Protein AF-0000000069867290 (afdb_homodimer)

Structure (mmCIF, N/CA/C/O backbone):
data_AF-0000000069867290-model_v1
#
loop_
_entity.id
_entity.type
_entity.pdbx_description
1 polym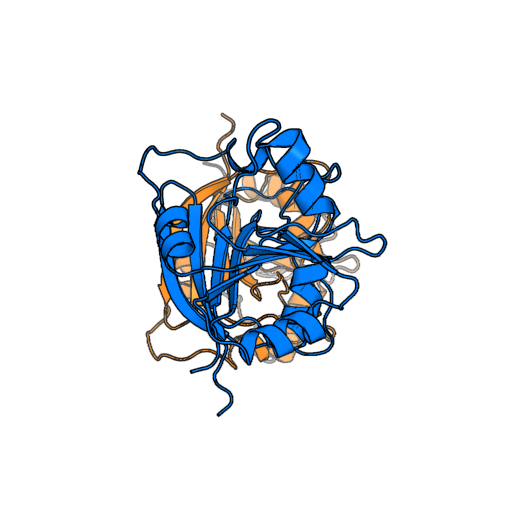er 'Bacterial bifunctional deaminase-reductase C-terminal domain-containing protein'
#
loop_
_atom_site.group_PDB
_atom_site.id
_atom_site.type_symbol
_atom_site.label_atom_id
_atom_site.label_alt_id
_atom_site.label_comp_id
_atom_site.label_asym_id
_atom_site.label_entity_id
_atom_site.label_seq_id
_atom_site.pdbx_PDB_ins_code
_atom_site.Cartn_x
_atom_site.Cartn_y
_atom_site.Cartn_z
_atom_site.occupancy
_atom_site.B_iso_or_equiv
_atom_site.auth_seq_id
_atom_site.auth_comp_id
_atom_site.auth_asym_id
_atom_site.auth_atom_id
_atom_site.pdbx_PDB_model_num
ATOM 1 N N . MET A 1 1 ? 16.984 -27.688 -2.984 1 66.75 1 MET A N 1
ATOM 2 C CA . MET A 1 1 ? 16.547 -26.469 -2.324 1 66.75 1 MET A CA 1
ATOM 3 C C . MET A 1 1 ? 15.047 -26.234 -2.545 1 66.75 1 MET A C 1
ATOM 5 O O . MET A 1 1 ? 14.492 -26.672 -3.555 1 66.75 1 MET A O 1
ATOM 9 N N . ALA A 1 2 ? 14.305 -25.812 -1.519 1 88 2 ALA A N 1
ATOM 10 C CA . ALA A 1 2 ? 12.852 -25.688 -1.624 1 88 2 ALA A CA 1
ATOM 11 C C . ALA A 1 2 ? 12.469 -24.672 -2.701 1 88 2 ALA A C 1
ATOM 13 O O . ALA A 1 2 ? 13.188 -23.703 -2.934 1 88 2 ALA A O 1
ATOM 14 N N . ARG A 1 3 ? 11.508 -24.969 -3.504 1 97.5 3 ARG A N 1
ATOM 15 C CA . ARG A 1 3 ? 11.008 -24.109 -4.578 1 97.5 3 ARG A CA 1
ATOM 16 C C . ARG A 1 3 ? 10.633 -22.734 -4.047 1 97.5 3 ARG A C 1
ATOM 18 O O . ARG A 1 3 ? 10.031 -22.625 -2.977 1 97.5 3 ARG A O 1
ATOM 25 N N . GLU A 1 4 ? 11.062 -21.719 -4.754 1 97.88 4 GLU A N 1
ATOM 26 C CA . GLU A 1 4 ? 10.727 -20.359 -4.379 1 97.88 4 GLU A CA 1
ATOM 27 C C . GLU A 1 4 ? 9.281 -20.016 -4.719 1 97.88 4 GLU A C 1
ATOM 29 O O . GLU A 1 4 ? 8.828 -20.281 -5.836 1 97.88 4 GLU A O 1
ATOM 34 N N . VAL A 1 5 ? 8.57 -19.5 -3.779 1 98.56 5 VAL A N 1
ATOM 35 C CA . VAL A 1 5 ? 7.203 -19.016 -3.988 1 98.56 5 VAL A CA 1
ATOM 36 C C . VAL A 1 5 ? 7.207 -17.516 -4.195 1 98.56 5 VAL A C 1
ATOM 38 O O . VAL A 1 5 ? 7.664 -16.766 -3.328 1 98.56 5 VAL A O 1
ATOM 41 N N . ILE A 1 6 ? 6.684 -17.062 -5.328 1 98.75 6 ILE A N 1
ATOM 42 C CA . ILE A 1 6 ? 6.777 -15.664 -5.734 1 98.75 6 ILE A CA 1
ATOM 43 C C . ILE A 1 6 ? 5.379 -15.07 -5.887 1 98.75 6 ILE A C 1
ATOM 45 O O . ILE A 1 6 ? 4.52 -15.656 -6.551 1 98.75 6 ILE A O 1
ATOM 49 N N . LEU A 1 7 ? 5.109 -14.047 -5.219 1 98.62 7 LEU A N 1
ATOM 50 C CA . LEU A 1 7 ? 3.963 -13.203 -5.523 1 98.62 7 LEU A CA 1
ATOM 51 C C . LEU A 1 7 ? 4.367 -12.031 -6.414 1 98.62 7 LEU A C 1
ATOM 53 O O . LEU A 1 7 ? 5.238 -11.242 -6.051 1 98.62 7 LEU A O 1
ATOM 57 N N . PHE A 1 8 ? 3.891 -11.938 -7.543 1 98.44 8 PHE A N 1
ATOM 58 C CA . PHE A 1 8 ? 4.031 -10.852 -8.508 1 98.44 8 PHE A CA 1
ATOM 59 C C . PHE A 1 8 ? 2.672 -10.242 -8.836 1 98.44 8 PHE A C 1
ATOM 61 O O . PHE A 1 8 ? 1.846 -10.867 -9.492 1 98.44 8 PHE A O 1
ATOM 68 N N . ILE A 1 9 ? 2.414 -9.039 -8.359 1 97.62 9 ILE A N 1
ATOM 69 C CA . ILE A 1 9 ? 1.053 -8.523 -8.43 1 97.62 9 ILE A CA 1
ATOM 70 C C . ILE A 1 9 ? 1.079 -6.996 -8.43 1 97.62 9 ILE A C 1
ATOM 72 O O . ILE A 1 9 ? 1.986 -6.383 -7.863 1 97.62 9 ILE A O 1
ATOM 76 N N . ALA A 1 10 ? 0.152 -6.391 -9.094 1 97.38 10 ALA A N 1
ATOM 77 C CA . ALA A 1 10 ? -0.036 -4.941 -9.125 1 97.38 10 ALA A CA 1
ATOM 78 C C . ALA A 1 10 ? -1.219 -4.523 -8.25 1 97.38 10 ALA A C 1
ATOM 80 O O . ALA A 1 10 ? -2.246 -5.203 -8.219 1 97.38 10 ALA A O 1
ATOM 81 N N . ALA A 1 11 ? -1.058 -3.439 -7.562 1 97.62 11 ALA A N 1
ATOM 82 C CA . ALA A 1 11 ? -2.125 -2.893 -6.727 1 97.62 11 ALA A CA 1
ATOM 83 C C . ALA A 1 11 ? -2.129 -1.368 -6.77 1 97.62 11 ALA A C 1
ATOM 85 O O . ALA A 1 11 ? -1.116 -0.747 -7.102 1 97.62 11 ALA A O 1
ATOM 86 N N . SER A 1 12 ? -3.309 -0.792 -6.527 1 98.25 12 SER A N 1
ATOM 87 C CA . SER A 1 12 ? -3.393 0.645 -6.289 1 98.25 12 SER A CA 1
ATOM 88 C C . SER A 1 12 ? -2.65 1.036 -5.012 1 98.25 12 SER A C 1
ATOM 90 O O . SER A 1 12 ? -2.271 0.172 -4.219 1 98.25 12 SER A O 1
ATOM 92 N N . ILE A 1 13 ? -2.402 2.297 -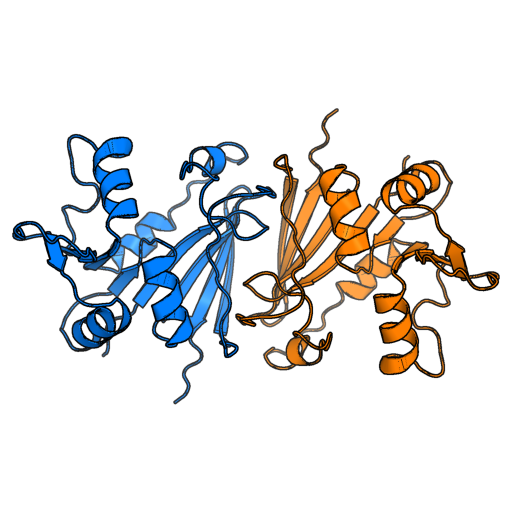4.836 1 98.31 13 ILE A N 1
ATOM 93 C CA . ILE A 1 13 ? -1.693 2.797 -3.662 1 98.31 13 ILE A CA 1
ATOM 94 C C . ILE A 1 13 ? -2.4 2.332 -2.393 1 98.31 13 ILE A C 1
ATOM 96 O O . ILE A 1 13 ? -1.75 1.966 -1.41 1 98.31 13 ILE A O 1
ATOM 100 N N . ASP A 1 14 ? -3.729 2.312 -2.465 1 97.75 14 ASP A N 1
ATOM 101 C CA . ASP A 1 14 ? -4.523 1.954 -1.296 1 97.75 14 ASP A CA 1
ATOM 102 C C . ASP A 1 14 ? -4.801 0.453 -1.261 1 97.75 14 ASP A C 1
ATOM 104 O O . ASP A 1 14 ? -5.652 -0.009 -0.499 1 97.75 14 ASP A O 1
ATOM 108 N N . GLY A 1 15 ? -4.188 -0.416 -2.066 1 97.06 15 GLY A N 1
ATOM 109 C CA . GLY A 1 15 ? -4.035 -1.841 -1.817 1 97.06 15 GLY A CA 1
ATOM 110 C C . GLY A 1 15 ? -5.07 -2.684 -2.543 1 97.06 15 GLY A C 1
ATOM 111 O O . GLY A 1 15 ? -5.309 -3.834 -2.172 1 97.06 15 GLY A O 1
ATOM 112 N N . PHE A 1 16 ? -5.699 -2.113 -3.561 1 97.44 16 PHE A N 1
ATOM 113 C CA . PHE A 1 16 ? -6.672 -2.889 -4.32 1 97.44 16 PHE A CA 1
ATOM 114 C C . PHE A 1 16 ? -6.039 -3.455 -5.59 1 97.44 16 PHE A C 1
ATOM 116 O O . PHE A 1 16 ? -5.234 -2.785 -6.238 1 97.44 16 PHE A O 1
ATOM 123 N N . ILE A 1 17 ? -6.473 -4.672 -5.992 1 96.56 17 ILE A N 1
ATOM 124 C CA . ILE A 1 17 ? -5.883 -5.328 -7.152 1 96.56 17 ILE A CA 1
ATOM 125 C C . ILE A 1 17 ? -6.898 -5.379 -8.289 1 96.56 17 ILE A C 1
ATOM 127 O O . ILE A 1 17 ? -6.551 -5.695 -9.43 1 96.56 17 ILE A O 1
ATOM 131 N N . ALA A 1 18 ? -8.141 -5.09 -8 1 95.44 18 ALA A N 1
ATOM 132 C CA . ALA A 1 18 ? -9.227 -5.012 -8.977 1 95.44 18 ALA A CA 1
ATOM 133 C C . ALA A 1 18 ? -10.336 -4.09 -8.484 1 95.44 18 ALA A C 1
ATOM 135 O O . ALA A 1 18 ? -10.43 -3.805 -7.285 1 95.44 18 ALA A O 1
ATOM 136 N N . ASP A 1 19 ? -11.133 -3.578 -9.422 1 95.38 19 ASP A N 1
ATOM 137 C CA . ASP A 1 19 ? -12.297 -2.805 -9.008 1 95.38 19 ASP A CA 1
ATOM 138 C C . ASP A 1 19 ? -13.375 -3.715 -8.43 1 95.38 19 ASP A C 1
ATOM 140 O O . ASP A 1 19 ? -13.18 -4.926 -8.305 1 95.38 19 ASP A O 1
ATOM 144 N N . LYS A 1 20 ? -14.445 -3.188 -7.996 1 94.19 20 LYS A N 1
ATOM 145 C CA . LYS A 1 20 ? -15.5 -3.916 -7.309 1 94.19 20 LYS A CA 1
ATOM 146 C C . LYS A 1 20 ? -16.062 -5.035 -8.18 1 94.19 20 LYS A C 1
ATOM 148 O O . LYS A 1 20 ? -16.5 -6.07 -7.676 1 94.19 20 LYS A O 1
ATOM 153 N N . ALA A 1 21 ? -16 -4.852 -9.477 1 91.94 21 ALA A N 1
ATOM 154 C CA . ALA A 1 21 ? -16.547 -5.824 -10.422 1 91.94 21 ALA A CA 1
ATOM 155 C C . ALA A 1 21 ? -15.477 -6.84 -10.828 1 91.94 21 ALA A C 1
ATOM 157 O O . ALA A 1 21 ? -15.734 -7.715 -11.664 1 91.94 21 ALA A O 1
ATOM 158 N N . GLY A 1 22 ? -14.305 -6.645 -10.289 1 91.44 22 GLY A N 1
ATOM 159 C CA . GLY A 1 22 ? -13.227 -7.574 -10.609 1 91.44 22 GLY A CA 1
ATOM 160 C C . GLY A 1 22 ? -12.422 -7.156 -11.82 1 91.44 22 GLY A C 1
ATOM 161 O O . GLY A 1 22 ? -11.531 -7.887 -12.258 1 91.44 22 GLY A O 1
ATOM 162 N N . GLY A 1 23 ? -12.711 -5.98 -12.328 1 91.44 23 GLY A N 1
ATOM 163 C CA . GLY A 1 23 ? -12.008 -5.492 -13.508 1 91.44 23 GLY A CA 1
ATOM 164 C C . GLY A 1 23 ? -10.648 -4.902 -13.188 1 91.44 23 GLY A C 1
ATOM 165 O O . GLY A 1 23 ? -10.453 -4.324 -12.117 1 91.44 23 GLY A O 1
ATOM 166 N N . VAL A 1 24 ? -9.664 -5.016 -14.188 1 92.25 24 VAL A N 1
ATOM 167 C CA . VAL A 1 24 ? -8.289 -4.574 -13.961 1 92.25 24 VAL A CA 1
ATOM 168 C C . VAL A 1 24 ? -7.879 -3.578 -15.039 1 92.25 24 VAL A C 1
ATOM 170 O O . VAL A 1 24 ? -6.695 -3.281 -15.195 1 92.25 24 VAL A O 1
ATOM 173 N N . ALA A 1 25 ? -8.805 -3.049 -15.789 1 91.38 25 ALA A N 1
ATOM 174 C CA . ALA A 1 25 ? -8.5 -2.127 -16.875 1 91.38 25 ALA A CA 1
ATOM 175 C C . ALA A 1 25 ? -7.785 -0.883 -16.359 1 91.38 25 ALA A C 1
ATOM 177 O O . ALA A 1 25 ? -6.926 -0.323 -17.047 1 91.38 25 ALA A O 1
ATOM 178 N N . TRP A 1 26 ? -8.094 -0.508 -15.164 1 92.88 26 TRP A N 1
ATOM 179 C CA . TRP A 1 26 ? -7.551 0.693 -14.531 1 92.88 26 TRP A CA 1
ATOM 180 C C . TRP A 1 26 ? -6.043 0.58 -14.352 1 92.88 26 TRP A C 1
ATOM 182 O O . TRP A 1 26 ? -5.352 1.59 -14.188 1 92.88 26 TRP A O 1
ATOM 192 N N . LEU A 1 27 ? -5.5 -0.63 -14.391 1 92.12 27 LEU A N 1
ATOM 193 C CA . LEU A 1 27 ? -4.078 -0.871 -14.18 1 92.12 27 LEU A CA 1
ATOM 194 C C . LEU A 1 27 ? -3.244 -0.202 -15.273 1 92.12 27 LEU A C 1
ATOM 196 O O . LEU A 1 27 ? -2.064 0.092 -15.062 1 92.12 27 LEU A O 1
ATOM 200 N N . GLU A 1 28 ? -3.828 0.114 -16.375 1 90.81 28 GLU A N 1
ATOM 201 C CA . GLU A 1 28 ? -3.072 0.641 -17.5 1 90.81 28 GLU A CA 1
ATOM 202 C C . GLU A 1 28 ? -3.459 2.088 -17.797 1 90.81 28 GLU A C 1
ATOM 204 O O . GLU A 1 28 ? -2.818 2.75 -18.609 1 90.81 28 GLU A O 1
ATOM 209 N N . GLU A 1 29 ? -4.43 2.584 -17.203 1 89.81 29 GLU A N 1
ATOM 210 C CA . GLU A 1 29 ? -5.047 3.852 -17.594 1 89.81 29 GLU A CA 1
ATOM 211 C C . GLU A 1 29 ? -4.227 5.035 -17.094 1 89.81 29 GLU A C 1
ATOM 213 O O . GLU A 1 29 ? -4.215 6.098 -17.719 1 89.81 29 GLU A O 1
ATOM 218 N N . ASN A 1 30 ? -3.59 4.98 -16.062 1 91.19 30 ASN A N 1
ATOM 219 C CA . ASN A 1 30 ? -2.949 6.137 -15.453 1 91.19 30 ASN A CA 1
ATOM 220 C C . ASN A 1 30 ? -1.431 5.988 -15.422 1 91.19 30 ASN A C 1
ATOM 222 O O . ASN A 1 30 ? -0.787 6.336 -14.43 1 91.19 30 ASN A O 1
ATOM 226 N N . ILE A 1 31 ? -0.893 5.492 -16.438 1 92.44 31 ILE A N 1
ATOM 227 C CA . ILE A 1 31 ? 0.551 5.289 -16.5 1 92.44 31 ILE A CA 1
ATOM 228 C C . ILE A 1 31 ? 1.151 6.148 -17.609 1 92.44 31 ILE A C 1
ATOM 230 O O . ILE A 1 31 ? 0.752 6.039 -18.766 1 92.44 31 ILE A O 1
ATOM 234 N N . ARG A 1 32 ? 2.029 6.984 -17.234 1 93.5 32 ARG A N 1
ATOM 235 C CA . ARG A 1 32 ? 2.781 7.777 -18.203 1 93.5 32 ARG A CA 1
ATOM 236 C C . ARG A 1 32 ? 4.188 7.219 -18.391 1 93.5 32 ARG A C 1
ATOM 238 O O . ARG A 1 32 ? 4.824 6.789 -17.438 1 93.5 32 ARG A O 1
ATOM 245 N N . GLY A 1 33 ? 4.629 7.27 -19.547 1 92.81 33 GLY A N 1
ATOM 246 C CA . GLY A 1 33 ? 5.941 6.746 -19.891 1 92.81 33 GLY A CA 1
ATOM 247 C C . GLY A 1 33 ? 5.891 5.629 -20.922 1 92.81 33 GLY A C 1
ATOM 248 O O . GLY A 1 33 ? 4.836 5.043 -21.156 1 92.81 33 GLY A O 1
ATOM 249 N N . ASP A 1 34 ? 7.086 5.379 -21.5 1 92.12 34 ASP A N 1
ATOM 250 C CA . ASP A 1 34 ? 7.137 4.395 -22.578 1 92.12 34 ASP A CA 1
ATOM 251 C C . ASP A 1 34 ? 8.297 3.42 -22.375 1 92.12 34 ASP A C 1
ATOM 253 O O . ASP A 1 34 ? 8.664 2.691 -23.297 1 92.12 34 ASP A O 1
ATOM 257 N N . GLU A 1 35 ? 8.812 3.441 -21.203 1 95.06 35 GLU A N 1
ATOM 258 C CA . GLU A 1 35 ? 9.891 2.494 -20.922 1 95.06 35 GLU A CA 1
ATOM 259 C C . GLU A 1 35 ? 9.391 1.055 -21 1 95.06 35 GLU A C 1
ATOM 261 O O . GLU A 1 35 ? 8.281 0.75 -20.547 1 95.06 35 GLU A O 1
ATOM 266 N N . GLU A 1 36 ? 10.258 0.283 -21.578 1 95.06 36 GLU A N 1
ATOM 267 C CA . GLU A 1 36 ? 9.93 -1.14 -21.578 1 95.06 36 GLU A CA 1
ATOM 268 C C . GLU A 1 36 ? 9.992 -1.73 -20.172 1 95.06 36 GLU A C 1
ATOM 270 O O . GLU A 1 36 ? 10.953 -1.488 -19.438 1 95.06 36 GLU A O 1
ATOM 275 N N . ASP A 1 37 ? 9.039 -2.377 -19.875 1 93.81 37 ASP A N 1
ATOM 276 C CA . ASP A 1 37 ? 8.992 -3.076 -18.594 1 93.81 37 ASP A CA 1
ATOM 277 C C . ASP A 1 37 ? 9.141 -4.586 -18.797 1 93.81 37 ASP A C 1
ATOM 279 O O . ASP A 1 37 ? 8.242 -5.238 -19.328 1 93.81 37 ASP A O 1
ATOM 283 N N . ARG A 1 38 ? 10.258 -5.168 -18.266 1 95.81 38 ARG A N 1
ATOM 284 C CA . ARG A 1 38 ? 10.562 -6.586 -18.453 1 95.81 38 ARG A CA 1
ATOM 285 C C . ARG A 1 38 ? 10.336 -7.363 -17.156 1 95.81 38 ARG A C 1
ATOM 287 O O . ARG A 1 38 ? 10.75 -8.516 -17.031 1 95.81 38 ARG A O 1
ATOM 294 N N . SER A 1 39 ? 9.742 -6.691 -16.188 1 96.06 39 SER A N 1
ATOM 295 C CA . SER A 1 39 ? 9.586 -7.297 -14.859 1 96.06 39 SER A CA 1
ATOM 296 C C . SER A 1 39 ? 8.797 -8.602 -14.945 1 96.06 39 SER A C 1
ATOM 298 O O . SER A 1 39 ? 9.148 -9.586 -14.297 1 96.06 39 SER A O 1
ATOM 300 N N . TYR A 1 40 ? 7.809 -8.602 -15.766 1 96 40 TYR A N 1
ATOM 301 C CA . TYR A 1 40 ? 6.996 -9.805 -15.961 1 96 40 TYR A CA 1
ATOM 302 C C . TYR A 1 40 ? 7.82 -10.93 -16.578 1 96 40 TYR A C 1
ATOM 304 O O . TYR A 1 40 ? 7.836 -12.047 -16.062 1 96 40 TYR A O 1
ATOM 312 N N . ASP A 1 41 ? 8.516 -10.594 -17.609 1 96.69 41 ASP A N 1
ATOM 313 C CA . ASP A 1 41 ? 9.328 -11.586 -18.312 1 96.69 41 ASP A CA 1
ATOM 314 C C . ASP A 1 41 ? 10.406 -12.156 -17.406 1 96.69 41 ASP A C 1
ATOM 316 O O . ASP A 1 41 ? 10.648 -13.367 -17.406 1 96.69 41 ASP A O 1
ATOM 320 N N . GLU A 1 42 ? 11.023 -11.305 -16.672 1 97.31 42 GLU A N 1
ATOM 321 C CA . GLU A 1 42 ? 12.086 -11.719 -15.766 1 97.31 42 GLU A CA 1
ATOM 322 C C . GLU A 1 42 ? 11.562 -12.672 -14.688 1 97.31 42 GLU A C 1
ATOM 324 O O . GLU A 1 42 ? 12.211 -13.672 -14.375 1 97.31 42 GLU A O 1
ATOM 329 N N . MET A 1 43 ? 10.43 -12.352 -14.18 1 97.81 43 MET A N 1
ATOM 330 C CA . MET A 1 43 ? 9.805 -13.227 -13.195 1 97.81 43 MET A CA 1
ATOM 331 C C . MET A 1 43 ? 9.375 -14.547 -13.836 1 97.81 43 MET A C 1
ATOM 333 O O . MET A 1 43 ? 9.648 -15.617 -13.305 1 97.81 43 MET A O 1
ATOM 337 N N . TYR A 1 44 ? 8.766 -14.453 -14.984 1 97.75 44 TYR A N 1
ATOM 338 C CA . TYR A 1 44 ? 8.172 -15.594 -15.672 1 97.75 44 TYR A CA 1
ATOM 339 C C . TYR A 1 44 ? 9.242 -16.609 -16.062 1 97.75 44 TYR A C 1
ATOM 341 O O . TYR A 1 44 ? 8.984 -17.812 -16.047 1 97.75 44 TYR A O 1
ATOM 349 N N . GLU A 1 45 ? 10.445 -16.141 -16.266 1 97.56 45 GLU A N 1
ATOM 350 C CA . GLU A 1 45 ? 11.562 -17.016 -16.641 1 97.56 45 GLU A CA 1
ATOM 351 C C . GLU A 1 45 ? 12.016 -17.859 -15.461 1 97.56 45 GLU A C 1
ATOM 353 O O . GLU A 1 45 ? 12.68 -18.891 -15.648 1 97.56 45 GLU A O 1
ATOM 358 N N . LYS A 1 46 ? 11.57 -17.562 -14.273 1 97.69 46 LYS A N 1
ATOM 359 C CA . LYS A 1 46 ? 12.086 -18.203 -13.07 1 97.69 46 LYS A CA 1
ATOM 360 C C . LYS A 1 46 ? 11.133 -19.281 -12.578 1 97.69 46 LYS A C 1
ATOM 362 O O . LYS A 1 46 ? 11.422 -19.984 -11.602 1 97.69 46 LYS A O 1
ATOM 367 N N . ILE A 1 47 ? 10.078 -19.453 -13.273 1 98.25 47 ILE A N 1
ATOM 368 C CA . ILE A 1 47 ? 9.062 -20.328 -12.711 1 98.25 47 ILE A CA 1
ATOM 369 C C . ILE A 1 47 ? 8.734 -21.438 -13.719 1 98.25 47 ILE A C 1
ATOM 371 O O . ILE A 1 47 ? 9.016 -21.312 -14.906 1 98.25 47 ILE A O 1
ATOM 375 N N . ASP A 1 48 ? 8.188 -22.516 -13.227 1 98.38 48 ASP A N 1
ATOM 376 C CA . ASP A 1 48 ? 7.609 -23.562 -14.078 1 98.38 48 ASP A CA 1
ATOM 377 C C . ASP A 1 48 ? 6.199 -23.922 -13.617 1 98.38 48 ASP A C 1
ATOM 379 O O . ASP A 1 48 ? 5.559 -24.797 -14.203 1 98.38 48 ASP A O 1
ATOM 383 N N . THR A 1 49 ? 5.703 -23.219 -12.562 1 98.5 49 THR A N 1
ATOM 384 C CA . THR A 1 49 ? 4.418 -23.516 -11.938 1 98.5 49 THR A CA 1
ATOM 385 C C . THR A 1 49 ? 3.654 -22.234 -11.641 1 98.5 49 THR A C 1
ATOM 387 O O . THR A 1 49 ? 4.238 -21.266 -11.164 1 98.5 49 THR A O 1
ATOM 390 N N . VAL A 1 50 ? 2.355 -22.25 -11.93 1 98.25 50 VAL A N 1
ATOM 391 C CA . VAL A 1 50 ? 1.466 -21.125 -11.617 1 98.25 50 VAL A CA 1
ATOM 392 C C . VAL A 1 50 ? 0.315 -21.625 -10.742 1 98.25 50 VAL A C 1
ATOM 394 O O . VAL A 1 50 ? -0.226 -22.703 -10.969 1 98.25 50 VAL A O 1
ATOM 397 N N . VAL A 1 51 ? -0.02 -20.859 -9.711 1 98.5 51 VAL A N 1
ATOM 398 C CA . VAL A 1 51 ? -1.117 -21.219 -8.812 1 98.5 51 VAL A CA 1
ATOM 399 C C . VAL A 1 51 ? -2.137 -20.078 -8.773 1 98.5 51 VAL A C 1
ATOM 401 O O . VAL A 1 51 ? -1.771 -18.906 -8.586 1 98.5 51 VAL A O 1
ATOM 404 N N . MET A 1 52 ? -3.393 -20.422 -8.977 1 97.56 52 MET A N 1
ATOM 405 C CA . MET A 1 52 ? -4.449 -19.406 -8.93 1 97.56 52 MET A CA 1
ATOM 406 C C . MET A 1 52 ? -5.762 -20.016 -8.445 1 97.56 52 MET A C 1
ATOM 408 O O . MET A 1 52 ? -5.887 -21.234 -8.352 1 97.56 52 MET A O 1
ATOM 412 N N . GLY A 1 53 ? -6.641 -19.156 -8.047 1 96.62 53 GLY A N 1
ATOM 413 C CA . GLY A 1 53 ? -7.992 -19.594 -7.734 1 96.62 53 GLY A CA 1
ATOM 414 C C . GLY A 1 53 ? -8.891 -19.656 -8.953 1 96.62 53 GLY A C 1
ATOM 415 O O . GLY A 1 53 ? -8.547 -19.141 -10.016 1 96.62 53 GLY A O 1
ATOM 416 N N . ARG A 1 54 ? -10.086 -20.094 -8.805 1 94.81 54 ARG A N 1
ATOM 417 C CA . ARG A 1 54 ? -11.047 -20.312 -9.883 1 94.81 54 ARG A CA 1
ATOM 418 C C . ARG A 1 54 ? -11.469 -19 -10.516 1 94.81 54 ARG A C 1
ATOM 420 O O . ARG A 1 54 ? -11.531 -18.875 -11.742 1 94.81 54 ARG A O 1
ATOM 427 N N . THR A 1 55 ? -11.742 -18.031 -9.672 1 92.69 55 THR A N 1
ATOM 428 C CA . THR A 1 55 ? -12.18 -16.734 -10.188 1 92.69 55 THR A CA 1
ATOM 429 C C . THR A 1 55 ? -11.125 -16.125 -11.102 1 92.69 55 THR A C 1
ATOM 431 O O . THR A 1 55 ? -11.438 -15.648 -12.188 1 92.69 55 THR A O 1
ATOM 434 N N . THR A 1 56 ? -9.883 -16.141 -10.664 1 92.44 56 THR A N 1
ATOM 435 C CA . THR A 1 56 ? -8.773 -15.633 -11.461 1 92.44 56 THR A CA 1
ATOM 436 C C . THR A 1 56 ? -8.617 -16.453 -12.742 1 92.44 56 THR A C 1
ATOM 438 O O . THR A 1 56 ? -8.43 -15.891 -13.828 1 92.44 56 THR A O 1
ATOM 441 N N . TYR A 1 57 ? -8.742 -17.734 -12.648 1 93.31 57 TYR A N 1
ATOM 442 C CA . TYR A 1 57 ? -8.641 -18.609 -13.805 1 93.31 57 TYR A CA 1
ATOM 443 C C . TYR A 1 57 ? -9.688 -18.25 -14.852 1 93.31 57 TYR A C 1
ATOM 445 O O . TYR A 1 57 ? -9.375 -18.156 -16.047 1 93.31 57 TYR A O 1
ATOM 453 N N . ASP A 1 58 ? -10.93 -18.094 -14.383 1 91 58 ASP A N 1
ATOM 454 C CA . ASP A 1 58 ? -12.023 -17.75 -15.289 1 91 58 ASP A CA 1
ATOM 455 C C . ASP A 1 58 ? -11.773 -16.406 -15.977 1 91 58 ASP A C 1
ATOM 457 O O . ASP A 1 58 ? -12.031 -16.25 -17.172 1 91 58 ASP A O 1
ATOM 461 N N . GLN A 1 59 ? -11.234 -15.508 -15.258 1 87.69 59 GLN A N 1
ATOM 462 C CA . GLN A 1 59 ? -10.922 -14.203 -15.82 1 87.69 59 GLN A CA 1
ATOM 463 C C . GLN A 1 59 ? -9.82 -14.305 -16.875 1 87.69 59 GLN A C 1
ATOM 465 O O . GLN A 1 59 ? -9.914 -13.688 -17.938 1 87.69 59 GLN A O 1
ATOM 470 N N . VAL A 1 60 ? -8.82 -15.047 -16.578 1 85.81 60 VAL A N 1
ATOM 471 C CA . VAL A 1 60 ? -7.699 -15.234 -17.5 1 85.81 60 VAL A CA 1
ATOM 472 C C . VAL A 1 60 ? -8.188 -15.938 -18.766 1 85.81 60 VAL A C 1
ATOM 474 O O . VAL A 1 60 ? -7.848 -15.523 -19.875 1 85.81 60 VAL A O 1
ATOM 477 N N . THR A 1 61 ? -8.992 -16.938 -18.672 1 86.56 61 THR A N 1
ATOM 478 C CA . THR A 1 61 ? -9.383 -17.781 -19.797 1 86.56 61 THR A CA 1
ATOM 479 C C . THR A 1 61 ? -10.516 -17.125 -20.578 1 86.56 61 THR A C 1
ATOM 481 O O . THR A 1 61 ? -10.641 -17.344 -21.797 1 86.56 61 THR A O 1
ATOM 484 N N . GLN A 1 62 ? -11.297 -16.375 -19.906 1 82.88 62 GLN A N 1
ATOM 485 C CA . GLN A 1 62 ? -12.477 -15.82 -20.578 1 82.88 62 GLN A CA 1
ATOM 486 C C . GLN A 1 62 ? -12.211 -14.414 -21.094 1 82.88 62 GLN A C 1
ATOM 488 O O . GLN A 1 62 ? -12.797 -13.992 -22.094 1 82.88 62 GLN A O 1
ATOM 493 N N . GLU A 1 63 ? -11.406 -13.703 -20.422 1 76 63 GLU A N 1
ATOM 494 C CA . GLU A 1 63 ? -11.242 -12.289 -20.75 1 76 63 GLU A CA 1
ATOM 495 C C . GLU A 1 63 ? -9.914 -12.047 -21.469 1 76 63 GLU A C 1
ATOM 497 O O . GLU A 1 63 ? -9.852 -11.289 -22.438 1 76 63 GLU A O 1
ATOM 502 N N . LEU A 1 64 ? -8.93 -12.594 -20.953 1 67.75 64 LEU A N 1
ATOM 503 C CA . LEU A 1 64 ? -7.602 -12.219 -21.422 1 67.75 64 LEU A CA 1
ATOM 504 C C . LEU A 1 64 ? -7.203 -13.047 -22.641 1 67.75 64 LEU A C 1
ATOM 506 O O . LEU A 1 64 ? -6.562 -12.539 -23.562 1 67.75 64 LEU A O 1
ATOM 510 N N . SER A 1 65 ? -7.473 -14.344 -22.594 1 66.94 65 SER A N 1
ATOM 511 C CA . SER A 1 65 ? -7.062 -15.203 -23.703 1 66.94 65 SER A CA 1
ATOM 512 C C . SER A 1 65 ? -8.125 -16.25 -24.016 1 66.94 65 SER A C 1
ATOM 514 O O . SER A 1 65 ? -7.969 -17.422 -23.672 1 66.94 65 SER A O 1
ATOM 516 N N . PRO A 1 66 ? -9.141 -15.914 -24.672 1 63.56 66 PRO A N 1
ATOM 517 C CA . PRO A 1 66 ? -10.211 -16.875 -24.922 1 63.56 66 PRO A CA 1
ATOM 518 C C . PRO A 1 66 ? -9.75 -18.062 -25.766 1 63.56 66 PRO A C 1
ATOM 520 O O . PRO A 1 66 ? -10.281 -19.172 -25.625 1 63.56 66 PRO A O 1
ATOM 523 N N . ASP A 1 67 ? -8.789 -17.828 -26.5 1 67.62 67 ASP A N 1
ATOM 524 C CA . ASP A 1 67 ? -8.484 -18.906 -27.438 1 67.62 67 ASP A CA 1
ATOM 525 C C . ASP A 1 67 ? -7.227 -19.656 -27.016 1 67.62 67 ASP A C 1
ATOM 527 O O . ASP A 1 67 ? -7.086 -20.844 -27.297 1 67.62 67 ASP A O 1
ATOM 531 N N . VAL A 1 68 ? -6.34 -18.938 -26.297 1 75.94 68 VAL A N 1
ATOM 532 C CA . VAL A 1 68 ? -5.094 -19.578 -25.859 1 75.94 68 VAL A CA 1
ATOM 533 C C . VAL A 1 68 ? -4.832 -19.266 -24.391 1 75.94 68 VAL A C 1
ATOM 535 O O . VAL A 1 68 ? -4.863 -18.094 -23.984 1 75.94 68 VAL A O 1
ATOM 538 N N . TYR A 1 69 ? -4.75 -20.438 -23.719 1 80.56 69 TYR A N 1
ATOM 539 C CA . TYR A 1 69 ? -4.438 -20.266 -22.297 1 80.56 69 TYR A CA 1
ATOM 540 C C . TYR A 1 69 ? -3.094 -19.562 -22.125 1 80.56 69 TYR A C 1
ATOM 542 O O . TYR A 1 69 ? -2.074 -20.016 -22.641 1 80.56 69 TYR A O 1
ATOM 550 N N . PHE A 1 70 ? -2.961 -18.469 -21.391 1 81.56 70 PHE A N 1
ATOM 551 C CA . PHE A 1 70 ? -1.841 -17.531 -21.281 1 81.56 70 PHE A CA 1
ATOM 552 C C . PHE A 1 70 ? -0.619 -18.234 -20.688 1 81.56 70 PHE A C 1
ATOM 554 O O . PHE A 1 70 ? 0.516 -17.922 -21.047 1 81.56 70 PHE A O 1
ATOM 561 N N . TYR A 1 71 ? -0.902 -19.297 -19.859 1 92.06 71 TYR A N 1
ATOM 562 C CA . TYR A 1 71 ? 0.214 -19.922 -19.156 1 92.06 71 TYR A CA 1
ATOM 563 C C . TYR A 1 71 ? 0.404 -21.359 -19.625 1 92.06 71 TYR A C 1
ATOM 565 O O . TYR A 1 71 ? 0.737 -22.234 -18.828 1 92.06 71 TYR A O 1
ATOM 573 N N . GLU A 1 72 ? 0.193 -21.641 -20.844 1 88.44 72 GLU A N 1
ATOM 574 C CA . GLU A 1 72 ? 0.215 -23 -21.406 1 88.44 72 GLU A CA 1
ATOM 575 C C . GLU A 1 72 ? 1.607 -23.609 -21.297 1 88.44 72 GLU A C 1
ATOM 577 O O . GLU A 1 72 ? 1.748 -24.828 -21.25 1 88.44 72 GLU A O 1
ATOM 582 N N . ASP A 1 73 ? 2.652 -22.812 -21.281 1 93.69 73 ASP A N 1
ATOM 583 C CA . ASP A 1 73 ? 4.027 -23.297 -21.234 1 93.69 73 ASP A CA 1
ATOM 584 C C . ASP A 1 73 ? 4.461 -23.594 -19.797 1 93.69 73 ASP A C 1
ATOM 586 O O . ASP A 1 73 ? 5.598 -24.016 -19.562 1 93.69 73 ASP A O 1
ATOM 590 N N . LYS A 1 74 ? 3.572 -23.438 -18.797 1 97.25 74 LYS A N 1
ATOM 591 C CA . LYS A 1 74 ? 3.775 -23.75 -17.391 1 97.25 74 LYS A CA 1
ATOM 592 C C . LYS A 1 74 ? 2.703 -24.719 -16.875 1 97.25 74 LYS A C 1
ATOM 594 O O . LYS A 1 74 ? 1.697 -24.938 -17.547 1 97.25 74 LYS A O 1
ATOM 599 N N . HIS A 1 75 ? 2.967 -25.344 -15.742 1 97.69 75 HIS A N 1
ATOM 600 C CA . HIS A 1 75 ? 1.93 -26.141 -15.102 1 97.69 75 HIS A CA 1
ATOM 601 C C . HIS A 1 75 ? 1.09 -25.281 -14.156 1 97.69 75 HIS A C 1
ATOM 603 O O . HIS A 1 75 ? 1.628 -24.625 -13.258 1 97.69 75 HIS A O 1
ATOM 609 N N . SER A 1 76 ? -0.219 -25.312 -14.383 1 97.69 76 SER A N 1
ATOM 610 C CA . SER A 1 76 ? -1.12 -24.516 -13.57 1 97.69 76 SER A CA 1
ATOM 611 C C . SER A 1 76 ? -1.872 -25.359 -12.555 1 97.69 76 SER A C 1
ATOM 613 O O . SER A 1 76 ? -2.354 -26.453 -12.891 1 97.69 76 SER A O 1
ATOM 615 N N . TYR A 1 77 ? -1.87 -24.891 -11.359 1 98.25 77 TYR A N 1
ATOM 616 C CA . TYR A 1 77 ? -2.787 -25.391 -10.344 1 98.25 77 TYR A CA 1
ATOM 617 C C . TYR A 1 77 ? -3.934 -24.422 -10.109 1 98.25 77 TYR A C 1
ATOM 619 O O . TYR A 1 77 ? -3.709 -23.25 -9.766 1 98.25 77 TYR A O 1
ATOM 627 N N . ILE A 1 78 ? -5.145 -24.891 -10.367 1 97.88 78 ILE A N 1
ATOM 628 C CA . ILE A 1 78 ? -6.352 -24.109 -10.133 1 97.88 78 ILE A CA 1
ATOM 629 C C . ILE A 1 78 ? -7.074 -24.641 -8.891 1 97.88 78 ILE A C 1
ATOM 631 O O . ILE A 1 78 ? -7.586 -25.75 -8.891 1 97.88 78 ILE A O 1
ATOM 635 N N . ILE A 1 79 ? -7.105 -23.859 -7.867 1 98.31 79 ILE A N 1
ATOM 636 C CA . ILE A 1 79 ? -7.789 -24.234 -6.633 1 98.31 79 ILE A CA 1
ATOM 637 C C . ILE A 1 79 ? -9.281 -23.922 -6.75 1 98.31 79 ILE A C 1
ATOM 639 O O . ILE A 1 79 ? -9.656 -22.766 -6.992 1 98.31 79 ILE A O 1
ATOM 643 N N . THR A 1 80 ? -10.07 -24.906 -6.586 1 97.44 80 THR A N 1
ATOM 644 C CA . THR A 1 80 ? -11.508 -24.766 -6.789 1 97.44 80 THR A CA 1
ATOM 645 C C . THR A 1 80 ? -12.273 -25.812 -5.984 1 97.44 80 THR A C 1
ATOM 647 O O . THR A 1 80 ? -11.75 -26.891 -5.711 1 97.44 80 THR A O 1
ATOM 650 N N . SER A 1 81 ? -13.43 -25.422 -5.574 1 96.06 81 SER A N 1
ATOM 651 C CA . SER A 1 81 ? -14.289 -26.359 -4.871 1 96.06 81 SER A CA 1
ATOM 652 C C . SER A 1 81 ? -14.93 -27.359 -5.84 1 96.06 81 SER A C 1
ATOM 654 O O . SER A 1 81 ? -15.492 -28.375 -5.418 1 96.06 81 SER A O 1
ATOM 656 N N . HIS A 1 82 ? -14.922 -27.094 -7.145 1 95.38 82 HIS A N 1
ATOM 657 C CA . HIS A 1 82 ? -15.5 -27.938 -8.172 1 95.38 82 HIS A CA 1
ATOM 658 C C . HIS A 1 82 ? -14.477 -28.281 -9.25 1 95.38 82 HIS A C 1
ATOM 660 O O . HIS A 1 82 ? -14.586 -27.812 -10.391 1 95.38 82 HIS A O 1
ATOM 666 N N . PRO A 1 83 ? -13.672 -29.188 -8.867 1 94.88 83 PRO A N 1
ATOM 667 C CA . PRO A 1 83 ? -12.602 -29.469 -9.82 1 94.88 83 PRO A CA 1
ATOM 668 C C . PRO A 1 83 ? -13.117 -30.141 -11.094 1 94.88 83 PRO A C 1
ATOM 670 O O . PRO A 1 83 ? -13.977 -31.031 -11.023 1 94.88 83 PRO A O 1
ATOM 673 N N . GLU A 1 84 ? -12.703 -29.625 -12.211 1 93.44 84 GLU A N 1
ATOM 674 C CA . GLU A 1 84 ? -12.883 -30.297 -13.492 1 93.44 84 GLU A CA 1
ATOM 675 C C . GLU A 1 84 ? -11.734 -31.266 -13.773 1 93.44 84 GLU A C 1
ATOM 677 O O . GLU A 1 84 ? -10.742 -31.281 -13.039 1 93.44 84 GLU A O 1
ATOM 682 N N . PRO A 1 85 ? -11.93 -32.125 -14.797 1 93.31 85 PRO A N 1
ATOM 683 C CA . PRO A 1 85 ? -10.82 -33 -15.133 1 93.31 85 PRO A CA 1
ATOM 684 C C . PRO A 1 85 ? -9.531 -32.25 -15.469 1 93.31 85 PRO A C 1
ATOM 686 O O . PRO A 1 85 ? -9.57 -31.266 -16.219 1 93.31 85 PRO A O 1
ATOM 689 N N . SER A 1 86 ? -8.5 -32.75 -14.891 1 91.81 86 SER A N 1
ATOM 690 C CA . SER A 1 86 ? -7.199 -32.125 -15.117 1 91.81 86 SER A CA 1
ATOM 691 C C . SER A 1 86 ? -6.648 -32.5 -16.484 1 91.81 86 SER A C 1
ATOM 693 O O . SER A 1 86 ? -7.09 -33.469 -17.109 1 91.81 86 SER A O 1
ATOM 695 N N . THR A 1 87 ? -5.828 -31.609 -16.969 1 91.06 87 THR A N 1
ATOM 696 C CA . THR A 1 87 ? -5.062 -31.875 -18.188 1 91.06 87 THR A CA 1
ATOM 697 C C . THR A 1 87 ? -3.582 -32.031 -17.859 1 91.06 87 THR A C 1
ATOM 699 O O . THR A 1 87 ? -3.193 -32.062 -16.688 1 91.06 87 THR A O 1
ATOM 702 N N . ALA A 1 88 ? -2.77 -32.219 -18.906 1 90.5 88 ALA A N 1
ATOM 703 C CA . ALA A 1 88 ? -1.329 -32.375 -18.734 1 90.5 88 ALA A CA 1
ATOM 704 C C . ALA A 1 88 ? -0.703 -31.109 -18.141 1 90.5 88 ALA A C 1
ATOM 706 O O . ALA A 1 88 ? 0.26 -31.203 -17.359 1 90.5 88 ALA A O 1
ATOM 707 N N . SER A 1 89 ? -1.268 -29.969 -18.391 1 92.88 89 SER A N 1
ATOM 708 C CA . SER A 1 89 ? -0.634 -28.719 -17.984 1 92.88 89 SER A CA 1
ATOM 709 C C . SER A 1 89 ? -1.488 -27.984 -16.953 1 92.88 89 SER A C 1
ATOM 711 O O . SER A 1 89 ? -1.104 -26.906 -16.469 1 92.88 89 SER A O 1
ATOM 713 N N . ARG A 1 90 ? -2.676 -28.594 -16.641 1 95.62 90 ARG A N 1
ATOM 714 C CA . ARG A 1 90 ? -3.57 -27.922 -15.688 1 95.62 90 ARG A CA 1
ATOM 715 C C . ARG A 1 90 ? -4.137 -28.922 -14.688 1 95.62 90 ARG A C 1
ATOM 717 O O . ARG A 1 90 ? -4.734 -29.938 -15.07 1 95.62 90 ARG A O 1
ATOM 724 N N . THR 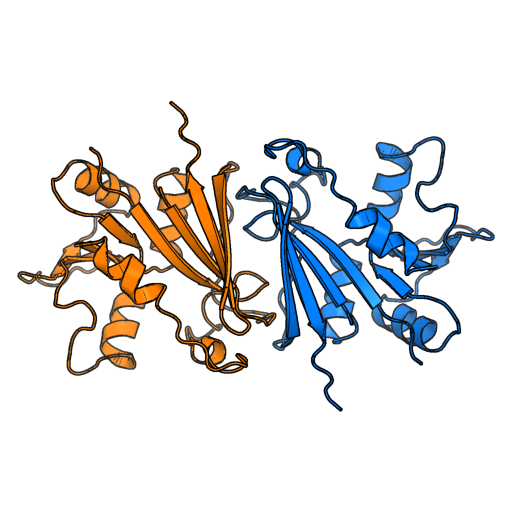A 1 91 ? -3.92 -28.625 -13.445 1 97.62 91 THR A N 1
ATOM 725 C CA . THR A 1 91 ? -4.461 -29.438 -12.367 1 97.62 91 THR A CA 1
ATOM 726 C C . THR A 1 91 ? -5.527 -28.656 -11.586 1 97.62 91 THR A C 1
ATOM 728 O O . THR A 1 91 ? -5.254 -27.578 -11.062 1 97.62 91 THR A O 1
ATOM 731 N N . PHE A 1 92 ? -6.715 -29.172 -11.617 1 97.94 92 PHE A N 1
ATOM 732 C CA . PHE A 1 92 ? -7.785 -28.641 -10.773 1 97.94 92 PHE A CA 1
ATOM 733 C C . PHE A 1 92 ? -7.848 -29.391 -9.453 1 97.94 92 PHE A C 1
ATOM 735 O O . PHE A 1 92 ? -7.879 -30.625 -9.43 1 97.94 92 PHE A O 1
ATOM 742 N N . THR A 1 93 ? -7.805 -28.656 -8.367 1 98.12 93 THR A N 1
ATOM 743 C CA . THR A 1 93 ? -7.656 -29.344 -7.086 1 98.12 93 THR A CA 1
ATOM 744 C C . THR A 1 93 ? -8.508 -28.672 -6.012 1 98.12 93 THR A C 1
ATOM 746 O O . THR A 1 93 ? -8.75 -27.469 -6.07 1 98.12 93 THR A O 1
ATOM 749 N N . LYS A 1 94 ? -8.836 -29.422 -4.961 1 97.69 94 LYS A N 1
ATOM 750 C CA . LYS A 1 94 ? -9.57 -28.938 -3.797 1 97.69 94 LYS A CA 1
ATOM 751 C C . LYS A 1 94 ? -8.625 -28.656 -2.633 1 97.69 94 LYS A C 1
ATOM 753 O O . LYS A 1 94 ? -9.055 -28.203 -1.572 1 97.69 94 LYS A O 1
ATOM 758 N N . GLU A 1 95 ? -7.363 -28.953 -2.852 1 97.69 95 GLU A N 1
ATOM 759 C CA . GLU A 1 95 ? -6.402 -28.641 -1.798 1 97.69 95 GLU A CA 1
ATOM 760 C C . GLU A 1 95 ? -6.43 -27.156 -1.445 1 97.69 95 GLU A C 1
ATOM 762 O O . GLU A 1 95 ? -6.543 -26.297 -2.33 1 97.69 95 GLU A O 1
ATOM 767 N N . ASP A 1 96 ? -6.312 -26.906 -0.16 1 97.94 96 ASP A N 1
ATOM 768 C CA . ASP A 1 96 ? -6.199 -25.5 0.208 1 97.94 96 ASP A CA 1
ATOM 769 C C . ASP A 1 96 ? -4.828 -24.938 -0.172 1 97.94 96 ASP A C 1
ATOM 771 O O . ASP A 1 96 ? -3.863 -25.688 -0.318 1 97.94 96 ASP A O 1
ATOM 775 N N . PRO A 1 97 ? -4.727 -23.688 -0.296 1 98.38 97 PRO A N 1
ATOM 776 C CA . PRO A 1 97 ? -3.49 -23.062 -0.769 1 98.38 97 PRO A CA 1
ATOM 777 C C . PRO A 1 97 ? -2.271 -23.453 0.059 1 98.38 97 PRO A C 1
ATOM 779 O O . PRO A 1 97 ? -1.212 -23.75 -0.499 1 98.38 97 PRO A O 1
ATOM 782 N N . VAL A 1 98 ? -2.379 -23.453 1.339 1 98.56 98 VAL A N 1
ATOM 783 C CA . VAL A 1 98 ? -1.256 -23.734 2.229 1 98.56 98 VAL A CA 1
ATOM 784 C C . VAL A 1 98 ? -0.782 -25.172 2.023 1 98.56 98 VAL A C 1
ATOM 786 O O . VAL A 1 98 ? 0.414 -25.422 1.85 1 98.56 98 VAL A O 1
ATOM 789 N N . THR A 1 99 ? -1.729 -26.078 2.037 1 98.69 99 THR A N 1
ATOM 790 C CA . THR A 1 99 ? -1.405 -27.484 1.826 1 98.69 99 THR A CA 1
ATOM 791 C C . THR A 1 99 ? -0.766 -27.688 0.456 1 98.69 99 THR A C 1
ATOM 793 O O . THR A 1 99 ? 0.254 -28.375 0.339 1 98.69 99 THR A O 1
ATOM 796 N N . LEU A 1 100 ? -1.342 -27.125 -0.553 1 98.56 100 LEU A N 1
ATOM 797 C CA . LEU A 1 100 ? -0.84 -27.266 -1.916 1 98.56 100 LEU A CA 1
ATOM 798 C C . LEU A 1 100 ? 0.592 -26.75 -2.021 1 98.56 100 LEU A C 1
ATOM 800 O O . LEU A 1 100 ? 1.468 -27.438 -2.549 1 98.56 100 LEU A O 1
ATOM 804 N N . ILE A 1 101 ? 0.89 -25.547 -1.496 1 98.5 101 ILE A N 1
ATOM 805 C CA . ILE A 1 101 ? 2.197 -24.922 -1.642 1 98.5 101 ILE A CA 1
ATOM 806 C C . ILE A 1 101 ? 3.236 -25.688 -0.834 1 98.5 101 ILE A C 1
ATOM 808 O O . ILE A 1 101 ? 4.363 -25.891 -1.291 1 98.5 101 ILE A O 1
ATOM 812 N N . ARG A 1 102 ? 2.859 -26.172 0.344 1 98.25 102 ARG A N 1
ATOM 813 C CA . ARG A 1 102 ? 3.789 -26.984 1.125 1 98.25 102 ARG A CA 1
ATOM 814 C C . ARG A 1 102 ? 4.188 -28.234 0.369 1 98.25 102 ARG A C 1
ATOM 816 O O . ARG A 1 102 ? 5.359 -28.625 0.356 1 98.25 102 ARG A O 1
ATOM 823 N N . ARG A 1 103 ? 3.209 -28.844 -0.211 1 97.81 103 ARG A N 1
ATOM 824 C CA . ARG A 1 103 ? 3.486 -30.047 -0.999 1 97.81 103 ARG A CA 1
ATOM 825 C C . ARG A 1 103 ? 4.371 -29.719 -2.197 1 97.81 103 ARG A C 1
ATOM 827 O O . ARG A 1 103 ? 5.359 -30.406 -2.451 1 97.81 103 ARG A O 1
ATOM 834 N N . LEU A 1 104 ? 4.031 -28.672 -2.938 1 98.12 104 LEU A N 1
ATOM 835 C CA . LEU A 1 104 ? 4.777 -28.297 -4.133 1 98.12 104 LEU A CA 1
ATOM 836 C C . LEU A 1 104 ? 6.219 -27.938 -3.791 1 98.12 104 LEU A C 1
ATOM 838 O O . LEU A 1 104 ? 7.133 -28.219 -4.574 1 98.12 104 LEU A O 1
ATOM 842 N N . LYS A 1 105 ? 6.402 -27.297 -2.668 1 97.25 105 LYS A N 1
ATOM 843 C CA . LYS A 1 105 ? 7.746 -26.922 -2.244 1 97.25 105 LYS A CA 1
ATOM 844 C C . LYS A 1 105 ? 8.625 -28.141 -2.021 1 97.25 105 LYS A C 1
ATOM 846 O O . LYS A 1 105 ? 9.852 -28.047 -2.02 1 97.25 105 LYS A O 1
ATOM 851 N N . GLU A 1 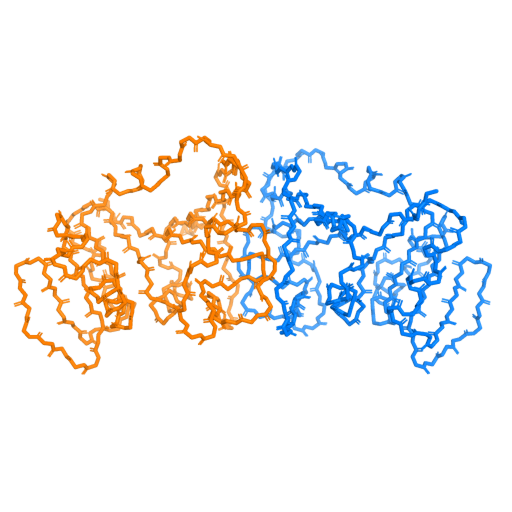106 ? 8.023 -29.297 -1.788 1 95.94 106 GLU A N 1
ATOM 852 C CA . GLU A 1 106 ? 8.75 -30.547 -1.551 1 95.94 106 GLU A CA 1
ATOM 853 C C . GLU A 1 106 ? 9.031 -31.281 -2.859 1 95.94 106 GLU A C 1
ATOM 855 O O . GLU A 1 106 ? 9.75 -32.281 -2.875 1 95.94 106 GLU A O 1
ATOM 860 N N . GLU A 1 107 ? 8.484 -30.812 -3.891 1 96.62 107 GLU A N 1
ATOM 861 C CA . GLU A 1 107 ? 8.688 -31.391 -5.211 1 96.62 107 GLU A CA 1
ATOM 862 C C . GLU A 1 107 ? 9.805 -30.672 -5.965 1 96.62 107 GLU A C 1
ATOM 864 O O . GLU A 1 107 ? 10.086 -29.5 -5.695 1 96.62 107 GLU A O 1
ATOM 869 N N . ASP A 1 108 ? 10.391 -31.391 -6.883 1 96.75 108 ASP A N 1
ATOM 870 C CA . ASP A 1 108 ? 11.375 -30.75 -7.742 1 96.75 108 ASP A CA 1
ATOM 871 C C . ASP A 1 108 ? 10.711 -29.781 -8.719 1 96.75 108 ASP A C 1
ATOM 873 O O . ASP A 1 108 ? 9.586 -30.016 -9.164 1 96.75 108 ASP A O 1
ATOM 877 N N . GLY A 1 109 ? 11.414 -28.734 -8.992 1 97.5 109 GLY A N 1
ATOM 878 C CA . GLY A 1 109 ? 10.914 -27.766 -9.953 1 97.5 109 GLY A CA 1
ATOM 879 C C . GLY A 1 109 ? 11.492 -26.375 -9.75 1 97.5 109 GLY A C 1
ATOM 880 O O . GLY A 1 109 ? 12.219 -26.141 -8.781 1 97.5 109 GLY A O 1
ATOM 881 N N . ALA A 1 110 ? 11.164 -25.531 -10.695 1 98.06 110 ALA A N 1
ATOM 882 C CA . ALA A 1 110 ? 11.539 -24.125 -10.594 1 98.06 110 ALA A CA 1
ATOM 883 C C . ALA A 1 110 ? 10.562 -23.359 -9.703 1 98.06 110 ALA A C 1
ATOM 885 O O . ALA A 1 110 ? 9.828 -23.953 -8.914 1 98.06 110 ALA A O 1
ATOM 886 N N . GLY A 1 111 ? 10.555 -22.078 -9.734 1 98.5 111 GLY A N 1
ATOM 887 C CA . GLY A 1 111 ? 9.734 -21.25 -8.859 1 98.5 111 GLY A CA 1
ATOM 888 C C . GLY A 1 111 ? 8.25 -21.422 -9.086 1 98.5 111 GLY A C 1
ATOM 889 O O . GLY A 1 111 ? 7.832 -21.953 -10.117 1 98.5 111 GLY A O 1
ATOM 890 N N . ILE A 1 112 ? 7.488 -21.078 -8.102 1 98.75 112 ILE A N 1
ATOM 891 C CA . ILE A 1 112 ? 6.031 -21.094 -8.109 1 98.75 112 ILE A CA 1
ATOM 892 C C . ILE A 1 112 ? 5.488 -19.672 -8.078 1 98.75 112 ILE A C 1
ATOM 894 O O . ILE A 1 112 ? 5.789 -18.906 -7.16 1 98.75 112 ILE A O 1
ATOM 898 N N . TRP A 1 113 ? 4.781 -19.312 -9.109 1 98.75 113 TRP A N 1
ATOM 899 C CA . TRP A 1 113 ? 4.156 -17.984 -9.148 1 98.75 113 TRP A CA 1
ATOM 900 C C . TRP A 1 113 ? 2.723 -18.047 -8.633 1 98.75 113 TRP A C 1
ATOM 902 O O . TRP A 1 113 ? 1.914 -18.844 -9.125 1 98.75 113 TRP A O 1
ATOM 912 N N . ILE A 1 114 ? 2.438 -17.234 -7.676 1 98.5 114 ILE A N 1
ATOM 913 C CA . ILE A 1 114 ? 1.067 -17.047 -7.211 1 98.5 114 ILE A CA 1
ATOM 914 C C . ILE A 1 114 ? 0.398 -15.93 -8.016 1 98.5 114 ILE A C 1
ATOM 916 O O . ILE A 1 114 ? 0.699 -14.75 -7.816 1 98.5 114 ILE A O 1
ATOM 920 N N . VAL A 1 115 ? -0.469 -16.219 -8.836 1 95 115 VAL A N 1
ATOM 921 C CA . VAL A 1 115 ? -1.137 -15.242 -9.688 1 95 115 VAL A CA 1
ATOM 922 C C . VAL A 1 115 ? -2.25 -14.555 -8.906 1 95 115 VAL A C 1
ATOM 924 O O . VAL A 1 115 ? -2.494 -13.359 -9.086 1 95 115 VAL A O 1
ATOM 927 N N . GLY A 1 116 ? -2.881 -15.227 -8.047 1 85.94 116 GLY A N 1
ATOM 928 C CA . GLY A 1 116 ? -4.027 -14.766 -7.277 1 85.94 116 GLY A CA 1
ATOM 929 C C . GLY A 1 116 ? -5.145 -15.789 -7.207 1 85.94 116 GLY A C 1
ATOM 930 O O . GLY A 1 116 ? -4.922 -16.984 -7.434 1 85.94 116 GLY A O 1
ATOM 931 N N . GLY A 1 117 ? -6.113 -15.234 -6.656 1 90.56 117 GLY A N 1
ATOM 932 C CA . GLY A 1 117 ? -6.516 -13.977 -6.051 1 90.56 117 GLY A CA 1
ATOM 933 C C . GLY A 1 117 ? -6.242 -13.922 -4.559 1 90.56 117 GLY A C 1
ATOM 934 O O . GLY A 1 117 ? -5.445 -14.703 -4.035 1 90.56 117 GLY A O 1
ATOM 935 N N . PRO A 1 118 ? -6.926 -12.953 -3.904 1 93 118 PRO A N 1
ATOM 936 C CA . PRO A 1 118 ? -6.711 -12.758 -2.469 1 93 118 PRO A CA 1
ATOM 937 C C . PRO A 1 118 ? -6.953 -14.023 -1.656 1 93 118 PRO A C 1
ATOM 939 O O . PRO A 1 118 ? -6.293 -14.25 -0.639 1 93 118 PRO A O 1
ATOM 942 N N . LYS A 1 119 ? -7.809 -14.883 -2.131 1 94.56 119 LYS A N 1
ATOM 943 C CA . LYS A 1 119 ? -8.141 -16.094 -1.392 1 94.56 119 LYS A CA 1
ATOM 944 C C . LYS A 1 119 ? -6.988 -17.109 -1.432 1 94.56 119 LYS A C 1
ATOM 946 O O . LYS A 1 119 ? -6.934 -18.016 -0.616 1 94.56 119 LYS A O 1
ATOM 951 N N . VAL A 1 120 ? -6.18 -17 -2.449 1 97.31 120 VAL A N 1
ATOM 952 C CA . VAL A 1 120 ? -4.977 -17.812 -2.523 1 97.31 120 VAL A CA 1
ATOM 953 C C . VAL A 1 120 ? -3.828 -17.125 -1.796 1 97.31 120 VAL A C 1
ATOM 955 O O . VAL A 1 120 ? -3.113 -17.75 -1.008 1 97.31 120 VAL A O 1
ATOM 958 N N . VAL A 1 121 ? -3.672 -15.836 -1.942 1 97.44 121 VAL A N 1
ATOM 959 C CA . VAL A 1 121 ? -2.541 -15.062 -1.447 1 97.44 121 VAL A CA 1
ATOM 960 C C . VAL A 1 121 ? -2.602 -14.969 0.076 1 97.44 121 VAL A C 1
ATOM 962 O O . VAL A 1 121 ? -1.596 -15.18 0.757 1 97.44 121 VAL A O 1
ATOM 965 N N . GLN A 1 122 ? -3.734 -14.75 0.597 1 96.56 122 GLN A N 1
ATOM 966 C CA . GLN A 1 122 ? -3.871 -14.398 2.008 1 96.56 122 GLN A CA 1
ATOM 967 C C . GLN A 1 122 ? -3.453 -15.562 2.904 1 96.56 122 GLN A C 1
ATOM 969 O O . GLN A 1 122 ? -2.662 -15.383 3.832 1 96.56 122 GLN A O 1
ATOM 974 N N . PRO A 1 123 ? -4.016 -16.766 2.633 1 96.88 123 PRO A N 1
ATOM 975 C CA . PRO A 1 123 ? -3.574 -17.875 3.486 1 96.88 123 PRO A CA 1
ATOM 976 C C . PRO A 1 123 ? -2.07 -18.125 3.393 1 96.88 123 PRO A C 1
ATOM 978 O O . PRO A 1 123 ? -1.441 -18.516 4.383 1 96.88 123 PRO A O 1
ATOM 981 N N . LEU A 1 124 ? -1.495 -17.938 2.252 1 97.75 124 LEU A N 1
ATOM 982 C CA . LEU A 1 124 ? -0.0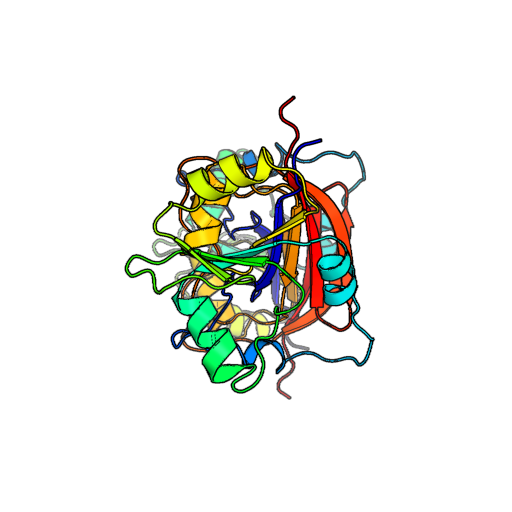64 -18.156 2.074 1 97.75 124 LEU A CA 1
ATOM 983 C C . LEU A 1 124 ? 0.742 -17.094 2.805 1 97.75 124 LEU A C 1
ATOM 985 O O . LEU A 1 124 ? 1.789 -17.391 3.385 1 97.75 124 LEU A O 1
ATOM 989 N N . LEU A 1 125 ? 0.264 -15.844 2.721 1 97.19 125 LEU A N 1
ATOM 990 C CA . LEU A 1 125 ? 0.894 -14.75 3.451 1 97.19 125 LEU A CA 1
ATOM 991 C C . LEU A 1 125 ? 0.846 -15 4.953 1 97.19 125 LEU A C 1
ATOM 993 O O . LEU A 1 125 ? 1.87 -14.922 5.637 1 97.19 125 LEU A O 1
ATOM 997 N N . ALA A 1 126 ? -0.29 -15.406 5.426 1 95.62 126 ALA A N 1
ATOM 998 C CA . ALA A 1 126 ? -0.493 -15.633 6.852 1 95.62 126 ALA A CA 1
ATOM 999 C C . ALA A 1 126 ? 0.365 -16.797 7.348 1 95.62 126 ALA A C 1
ATOM 1001 O O . ALA A 1 126 ? 0.808 -16.797 8.5 1 95.62 126 ALA A O 1
ATOM 1002 N N . ALA A 1 127 ? 0.585 -17.703 6.488 1 95.94 127 ALA A N 1
ATOM 1003 C CA . ALA A 1 127 ? 1.365 -18.891 6.852 1 95.94 127 ALA A CA 1
ATOM 1004 C C . ALA A 1 127 ? 2.854 -18.656 6.598 1 95.94 127 ALA A C 1
ATOM 1006 O O . ALA A 1 127 ? 3.666 -19.562 6.773 1 95.94 127 ALA A O 1
ATOM 1007 N N . ASP A 1 128 ? 3.229 -17.453 6.141 1 95.81 128 ASP A N 1
ATOM 1008 C CA . ASP A 1 128 ? 4.617 -17.109 5.863 1 95.81 128 ASP A CA 1
ATOM 1009 C C . ASP A 1 128 ? 5.234 -18.062 4.848 1 95.81 128 ASP A C 1
ATOM 1011 O O . ASP A 1 128 ? 6.332 -18.578 5.059 1 95.81 128 ASP A O 1
ATOM 1015 N N . LEU A 1 129 ? 4.496 -18.25 3.709 1 97 129 LEU A N 1
ATOM 1016 C CA . LEU A 1 129 ? 4.945 -19.234 2.73 1 97 129 LEU A CA 1
ATOM 1017 C C . LEU A 1 129 ? 5.383 -18.547 1.437 1 97 129 LEU A C 1
ATOM 1019 O O . LEU A 1 129 ? 5.895 -19.203 0.528 1 97 129 LEU A O 1
ATOM 1023 N N . ILE A 1 130 ? 5.215 -17.297 1.331 1 97.81 130 ILE A N 1
ATOM 1024 C CA . ILE A 1 130 ? 5.68 -16.562 0.156 1 97.81 130 ILE A CA 1
ATOM 1025 C C . ILE A 1 130 ? 7.117 -16.109 0.371 1 97.81 130 ILE A C 1
ATOM 1027 O O . ILE A 1 130 ? 7.41 -15.398 1.339 1 97.81 130 ILE A O 1
ATOM 1031 N N . ASP A 1 131 ? 7.965 -16.469 -0.534 1 98 131 ASP A N 1
ATOM 1032 C CA . ASP A 1 131 ? 9.391 -16.188 -0.372 1 98 131 ASP A CA 1
ATOM 1033 C C . ASP A 1 131 ? 9.75 -14.805 -0.905 1 98 131 ASP A C 1
ATOM 1035 O O . ASP A 1 131 ? 10.586 -14.109 -0.329 1 98 131 ASP A O 1
ATOM 1039 N N . THR A 1 132 ? 9.156 -14.469 -2.018 1 98.38 132 THR A N 1
ATOM 1040 C CA . THR A 1 132 ? 9.469 -13.211 -2.695 1 98.38 132 THR A CA 1
ATOM 1041 C C . THR A 1 132 ? 8.188 -12.461 -3.062 1 98.38 132 THR A C 1
ATOM 1043 O O . THR A 1 132 ? 7.258 -13.055 -3.611 1 98.38 132 THR A O 1
ATOM 1046 N N . PHE A 1 133 ? 8.141 -11.242 -2.707 1 98.56 133 PHE A N 1
ATOM 1047 C CA . PHE A 1 133 ? 7.066 -10.328 -3.09 1 98.56 133 PHE A CA 1
ATOM 1048 C C . PHE A 1 133 ? 7.562 -9.32 -4.117 1 98.56 133 PHE A C 1
ATOM 1050 O O . PHE A 1 133 ? 8.5 -8.562 -3.854 1 98.56 133 PHE A O 1
ATOM 1057 N N . ILE A 1 134 ? 7.047 -9.352 -5.262 1 98.62 134 ILE A N 1
ATOM 1058 C CA . ILE A 1 134 ? 7.238 -8.305 -6.258 1 98.62 134 ILE A CA 1
ATOM 1059 C C . ILE A 1 134 ? 5.957 -7.48 -6.395 1 98.62 134 ILE A C 1
ATOM 1061 O O . ILE A 1 134 ? 5.023 -7.887 -7.09 1 98.62 134 ILE A O 1
ATOM 1065 N N . LEU A 1 135 ? 5.906 -6.375 -5.715 1 98.62 135 LEU A N 1
ATOM 1066 C CA . LEU A 1 135 ? 4.707 -5.551 -5.625 1 98.62 135 LEU A CA 1
ATOM 1067 C C . LEU A 1 135 ? 4.82 -4.324 -6.523 1 98.62 135 LEU A C 1
ATOM 1069 O O . LEU A 1 135 ? 5.762 -3.537 -6.391 1 98.62 135 LEU A O 1
ATOM 1073 N N . THR A 1 136 ? 3.957 -4.242 -7.453 1 98.38 136 THR A N 1
ATOM 1074 C CA . THR A 1 136 ? 3.867 -3.066 -8.312 1 98.38 136 THR A CA 1
ATOM 1075 C C . THR A 1 136 ? 2.762 -2.129 -7.828 1 98.38 136 THR A C 1
ATOM 1077 O O . THR A 1 136 ? 1.605 -2.541 -7.699 1 98.38 136 THR A O 1
ATOM 1080 N N . THR A 1 137 ? 3.088 -0.917 -7.586 1 98.56 137 THR A N 1
ATOM 1081 C CA . THR A 1 137 ? 2.102 0.065 -7.156 1 98.56 137 THR A CA 1
ATOM 1082 C C . THR A 1 137 ? 1.725 0.995 -8.305 1 98.56 137 THR A C 1
ATOM 1084 O O . THR A 1 137 ? 2.59 1.655 -8.883 1 98.56 137 THR A O 1
ATOM 1087 N N . ILE A 1 138 ? 0.458 1.019 -8.641 1 98.31 138 ILE A N 1
ATOM 1088 C CA . ILE A 1 138 ? -0.1 1.898 -9.664 1 98.31 138 ILE A CA 1
ATOM 1089 C C . ILE A 1 138 ? -0.358 3.281 -9.07 1 98.31 138 ILE A C 1
ATOM 1091 O O . ILE A 1 138 ? -0.846 3.398 -7.941 1 98.31 138 ILE A O 1
ATOM 1095 N N . PRO A 1 139 ? -0.085 4.34 -9.805 1 97.88 139 PRO A N 1
ATOM 1096 C CA . PRO A 1 139 ? -0.165 5.691 -9.242 1 97.88 139 PRO A CA 1
ATOM 1097 C C . PRO A 1 139 ? -1.595 6.227 -9.188 1 97.88 139 PRO A C 1
ATOM 1099 O O . PRO A 1 139 ? -1.897 7.25 -9.805 1 97.88 139 PRO A O 1
ATOM 1102 N N . LEU A 1 140 ? -2.42 5.582 -8.391 1 97.44 140 LEU A N 1
ATOM 1103 C CA . LEU A 1 140 ? -3.762 6.074 -8.086 1 97.44 140 LEU A CA 1
ATOM 1104 C C . LEU A 1 140 ? -4.305 5.422 -6.82 1 97.44 140 LEU A C 1
ATOM 1106 O O . LEU A 1 140 ? -3.902 4.309 -6.469 1 97.44 140 LEU A O 1
ATOM 1110 N N . PHE A 1 141 ? -5.145 6.168 -6.148 1 97.75 141 PHE A N 1
ATOM 1111 C CA . PHE A 1 141 ? -6.031 5.594 -5.148 1 97.75 141 PHE A CA 1
ATOM 1112 C C . PHE A 1 141 ? -7.32 5.09 -5.793 1 97.75 141 PHE A C 1
ATOM 1114 O O . PHE A 1 141 ? -8.086 5.875 -6.348 1 97.75 141 PHE A O 1
ATOM 1121 N N . LEU A 1 142 ? -7.523 3.828 -5.719 1 97.44 142 LEU A N 1
ATOM 1122 C CA . LEU A 1 142 ? -8.68 3.27 -6.418 1 97.44 142 LEU A CA 1
ATOM 1123 C C . LEU A 1 142 ? -9.969 3.576 -5.668 1 97.44 142 LEU A C 1
ATOM 1125 O O . LEU A 1 142 ? -11.016 3.773 -6.285 1 97.44 142 LEU A O 1
ATOM 1129 N N . GLY A 1 143 ? -9.883 3.588 -4.332 1 97 143 GLY A N 1
ATOM 1130 C CA . GLY A 1 143 ? -11.016 3.951 -3.5 1 97 143 GLY A CA 1
ATOM 1131 C C . GLY A 1 143 ? -11.82 2.754 -3.033 1 97 143 GLY A C 1
ATOM 1132 O O . GLY A 1 143 ? -12.242 2.693 -1.876 1 97 143 GLY A O 1
ATOM 1133 N N . GLU A 1 144 ? -12.094 1.846 -3.877 1 96.81 144 GLU A N 1
ATOM 1134 C CA . GLU A 1 144 ? -12.812 0.618 -3.551 1 96.81 144 GLU A CA 1
ATOM 1135 C C . GLU A 1 144 ? -12.516 -0.48 -4.57 1 96.81 144 GLU A C 1
ATOM 1137 O O . GLU A 1 144 ? -12.195 -0.192 -5.727 1 96.81 144 GLU A O 1
ATOM 1142 N N . GLY A 1 145 ? -12.617 -1.687 -4.086 1 96.75 145 GLY A N 1
ATOM 1143 C CA . GLY A 1 145 ? -12.336 -2.82 -4.953 1 96.75 145 GLY A CA 1
ATOM 1144 C C . GLY A 1 145 ? -12 -4.086 -4.188 1 96.75 145 GLY A C 1
ATOM 1145 O O . GLY A 1 145 ? -12.477 -4.289 -3.07 1 96.75 145 GLY A O 1
ATOM 1146 N N . ILE A 1 146 ? -11.32 -4.961 -4.871 1 95.38 146 ILE A N 1
ATOM 1147 C CA . ILE A 1 146 ? -10.852 -6.195 -4.258 1 95.38 146 ILE A CA 1
ATOM 1148 C C . ILE A 1 146 ? -9.484 -5.961 -3.617 1 95.38 146 ILE A C 1
ATOM 1150 O O . ILE A 1 146 ? -8.5 -5.691 -4.316 1 95.38 146 ILE A O 1
ATOM 1154 N N . ALA A 1 147 ? -9.477 -6.059 -2.291 1 96.25 147 ALA A N 1
ATOM 1155 C CA . ALA A 1 147 ? -8.25 -5.801 -1.534 1 96.25 147 ALA A CA 1
ATOM 1156 C C . ALA A 1 147 ? -7.289 -6.984 -1.626 1 96.25 147 ALA A C 1
ATOM 1158 O O . ALA A 1 147 ? -7.715 -8.141 -1.576 1 96.25 147 ALA A O 1
ATOM 1159 N N . LEU A 1 148 ? -6.031 -6.66 -1.699 1 95.12 148 LEU A N 1
ATOM 1160 C CA . LEU A 1 148 ? -5.012 -7.703 -1.726 1 95.12 148 LEU A CA 1
ATOM 1161 C C . LEU A 1 148 ? -4.859 -8.352 -0.353 1 95.12 148 LEU A C 1
ATOM 1163 O O . LEU A 1 148 ? -4.637 -9.555 -0.251 1 95.12 148 LEU A O 1
ATOM 1167 N N . TYR A 1 149 ? -5.012 -7.492 0.645 1 93.62 149 TYR A N 1
ATOM 1168 C CA . TYR A 1 149 ? -4.695 -7.961 1.989 1 93.62 149 TYR A CA 1
ATOM 1169 C C . TYR A 1 149 ? -5.949 -8.047 2.85 1 93.62 149 TYR A C 1
ATOM 1171 O O . TYR A 1 149 ? -6.832 -7.188 2.758 1 93.62 149 TYR A O 1
ATOM 1179 N N . GLU A 1 150 ? -5.965 -9.039 3.65 1 92.12 150 GLU A N 1
ATOM 1180 C CA . GLU A 1 150 ? -6.969 -9.211 4.695 1 92.12 150 GLU A CA 1
ATOM 1181 C C . GLU A 1 150 ? -6.34 -9.148 6.082 1 92.12 150 GLU A C 1
ATOM 1183 O O . GLU A 1 150 ? -5.113 -9.094 6.211 1 92.12 150 GLU A O 1
ATOM 1188 N N . THR A 1 151 ? -7.195 -9.086 7.02 1 92.94 151 THR A N 1
ATOM 1189 C CA . THR A 1 151 ? -6.719 -9.039 8.398 1 92.94 151 THR A CA 1
ATOM 1190 C C . THR A 1 151 ? -5.977 -10.328 8.75 1 92.94 151 THR A C 1
ATOM 1192 O O . THR A 1 151 ? -6.418 -11.422 8.398 1 92.94 151 THR A O 1
ATOM 1195 N N . MET A 1 152 ? -4.84 -10.133 9.406 1 93.69 152 MET A N 1
ATOM 1196 C CA . MET A 1 152 ? -4.047 -11.25 9.914 1 93.69 152 MET A CA 1
ATOM 1197 C C . MET A 1 152 ? -3.812 -11.125 11.414 1 93.69 152 MET A C 1
ATOM 1199 O O . MET A 1 152 ? -3.717 -10.008 11.938 1 93.69 152 MET A O 1
ATOM 1203 N N . ALA A 1 153 ? -3.641 -12.266 12.016 1 90.62 153 ALA A N 1
ATOM 1204 C CA . ALA A 1 153 ? -3.473 -12.305 13.469 1 90.62 153 ALA A CA 1
ATOM 1205 C C . ALA A 1 153 ? -2.064 -11.875 13.867 1 90.62 153 ALA A C 1
ATOM 1207 O O . ALA A 1 153 ? -1.845 -11.414 14.992 1 90.62 153 ALA A O 1
ATOM 1208 N N . GLN A 1 154 ? -1.165 -12.078 12.961 1 93 154 GLN A N 1
ATOM 1209 C CA . GLN A 1 154 ? 0.222 -11.742 13.273 1 93 154 GLN A CA 1
ATOM 1210 C C . GLN A 1 154 ? 0.85 -10.914 12.156 1 93 154 GLN A C 1
ATOM 1212 O O . GLN A 1 154 ? 0.444 -11.016 10.992 1 93 154 GLN A O 1
ATOM 1217 N N . SER A 1 155 ? 1.781 -10.164 12.594 1 95.5 155 SER A N 1
ATOM 1218 C CA . SER A 1 155 ? 2.559 -9.422 11.609 1 95.5 155 SER A CA 1
ATOM 1219 C C . SER A 1 155 ? 3.578 -10.312 10.914 1 95.5 155 SER A C 1
ATOM 1221 O O . SER A 1 155 ? 4.031 -11.312 11.484 1 95.5 155 SER A O 1
ATOM 1223 N N . ILE A 1 156 ? 3.879 -9.992 9.727 1 96.19 156 ILE A N 1
ATOM 1224 C CA . ILE A 1 156 ? 4.852 -10.719 8.922 1 96.19 156 ILE A CA 1
ATOM 1225 C C . ILE A 1 156 ? 5.945 -9.766 8.438 1 96.19 156 ILE A C 1
ATOM 1227 O O . ILE A 1 156 ? 5.742 -9.016 7.484 1 96.19 156 ILE A O 1
ATOM 1231 N N . PRO A 1 157 ? 7.098 -9.805 9.125 1 97 157 PRO A N 1
ATOM 1232 C CA . PRO A 1 157 ? 8.203 -8.969 8.656 1 97 157 PRO A CA 1
ATOM 1233 C C . PRO A 1 157 ? 8.828 -9.492 7.363 1 97 157 PRO A C 1
ATOM 1235 O O . PRO A 1 157 ? 8.852 -10.703 7.129 1 97 157 PRO A O 1
ATOM 1238 N N . VAL A 1 158 ? 9.281 -8.617 6.508 1 97.81 158 VAL A N 1
ATOM 1239 C CA . VAL A 1 158 ? 10.016 -8.961 5.293 1 97.81 158 VAL A CA 1
ATOM 1240 C C . VAL A 1 158 ? 11.234 -8.047 5.152 1 97.81 158 VAL A C 1
ATOM 1242 O O . VAL A 1 158 ? 11.414 -7.117 5.941 1 97.81 158 VAL A O 1
ATOM 1245 N N . ARG A 1 159 ? 12.078 -8.398 4.223 1 97.94 159 ARG A N 1
ATOM 1246 C CA . ARG A 1 159 ? 13.273 -7.613 3.922 1 97.94 159 ARG A CA 1
ATOM 1247 C C . ARG A 1 159 ? 13.172 -6.965 2.545 1 97.94 159 ARG A C 1
ATOM 1249 O O . ARG A 1 159 ? 12.812 -7.629 1.568 1 97.94 159 ARG A O 1
ATOM 1256 N N . LEU A 1 160 ? 13.469 -5.684 2.451 1 98.12 160 LEU A N 1
ATOM 1257 C CA . LEU A 1 160 ? 13.484 -5.016 1.156 1 98.12 160 LEU A CA 1
ATOM 1258 C C . LEU A 1 160 ? 14.75 -5.379 0.375 1 98.12 160 LEU A C 1
ATOM 1260 O O . LEU A 1 160 ? 15.859 -5.176 0.859 1 98.12 160 LEU A O 1
ATOM 1264 N N . LYS A 1 161 ? 14.562 -5.867 -0.763 1 97.5 161 LYS A N 1
ATOM 1265 C CA . LYS A 1 161 ? 15.695 -6.223 -1.617 1 97.5 161 LYS A CA 1
ATOM 1266 C C . LYS A 1 161 ? 15.961 -5.137 -2.654 1 97.5 161 LYS A C 1
ATOM 1268 O O . LYS A 1 161 ? 17.109 -4.832 -2.959 1 97.5 161 LYS A O 1
ATOM 1273 N N . GLN A 1 162 ? 14.852 -4.617 -3.113 1 97.88 162 GLN A N 1
ATOM 1274 C CA . GLN A 1 162 ? 14.984 -3.645 -4.191 1 97.88 162 GLN A CA 1
ATOM 1275 C C . GLN A 1 162 ? 13.711 -2.818 -4.344 1 97.88 162 GLN A C 1
ATOM 1277 O O . GLN A 1 162 ? 12.602 -3.334 -4.156 1 97.88 162 GLN A O 1
ATOM 1282 N N . VAL A 1 163 ? 13.891 -1.556 -4.734 1 98.56 163 VAL A N 1
ATOM 1283 C CA . VAL A 1 163 ? 12.797 -0.714 -5.195 1 98.56 163 VAL A CA 1
ATOM 1284 C C . VAL A 1 163 ? 13.234 0.08 -6.426 1 98.56 163 VAL A C 1
ATOM 1286 O O . VAL A 1 163 ? 14.367 0.565 -6.488 1 98.56 163 VAL A O 1
ATOM 1289 N N . TYR A 1 164 ? 12.367 0.134 -7.379 1 97.81 164 TYR A N 1
ATOM 1290 C CA . TYR A 1 164 ? 12.688 0.917 -8.57 1 97.81 164 TYR A CA 1
ATOM 1291 C C . TYR A 1 164 ? 11.422 1.381 -9.273 1 97.81 164 TYR A C 1
ATOM 1293 O O . TYR A 1 164 ? 10.32 0.899 -8.977 1 97.81 164 TYR A O 1
ATOM 1301 N N . GLN A 1 165 ? 11.633 2.35 -10.133 1 97.81 165 GLN A N 1
ATOM 1302 C CA . GLN A 1 165 ? 10.555 2.908 -10.938 1 97.81 165 GLN A CA 1
ATOM 1303 C C . GLN A 1 165 ? 10.672 2.479 -12.398 1 97.81 165 GLN A C 1
ATOM 1305 O O . GLN A 1 165 ? 11.773 2.447 -12.953 1 97.81 165 GLN A O 1
ATOM 1310 N N . LYS A 1 166 ? 9.656 2.07 -12.977 1 96.81 166 LYS A N 1
ATOM 1311 C CA . LYS A 1 166 ? 9.461 1.986 -14.422 1 96.81 166 LYS A CA 1
ATOM 1312 C C . LYS A 1 166 ? 8.234 2.785 -14.859 1 96.81 166 LYS A C 1
ATOM 1314 O O . LYS A 1 166 ? 7.117 2.496 -14.438 1 96.81 166 LYS A O 1
ATOM 1319 N N . ASN A 1 167 ? 8.5 3.773 -15.727 1 95.38 167 ASN A N 1
ATOM 1320 C CA . ASN A 1 167 ? 7.426 4.723 -15.992 1 95.38 167 ASN A CA 1
ATOM 1321 C C . ASN A 1 167 ? 6.883 5.332 -14.703 1 95.38 167 ASN A C 1
ATOM 1323 O O . ASN A 1 167 ? 7.633 5.938 -13.938 1 95.38 167 ASN A O 1
ATOM 1327 N N . GLU A 1 168 ? 5.613 5.219 -14.367 1 96.56 168 GLU A N 1
ATOM 1328 C CA . GLU A 1 168 ? 5.07 5.766 -13.125 1 96.56 168 GLU A CA 1
ATOM 1329 C C . GLU A 1 168 ? 4.629 4.652 -12.18 1 96.56 168 GLU A C 1
ATOM 1331 O O . GLU A 1 168 ? 3.826 4.883 -11.273 1 96.56 168 GLU A O 1
ATOM 1336 N N . LEU A 1 169 ? 5.246 3.482 -12.461 1 97.94 169 LEU A N 1
ATOM 1337 C CA . LEU A 1 169 ? 5.008 2.34 -11.586 1 97.94 169 LEU A CA 1
ATOM 1338 C C . LEU A 1 169 ? 6.141 2.182 -10.57 1 97.94 169 LEU A C 1
ATOM 1340 O O . LEU A 1 169 ? 7.309 2.371 -10.914 1 97.94 169 LEU A O 1
ATOM 1344 N N . VAL A 1 170 ? 5.809 1.881 -9.367 1 98.62 170 VAL A N 1
ATOM 1345 C CA . VAL A 1 170 ? 6.809 1.564 -8.352 1 98.62 170 VAL A CA 1
ATOM 1346 C C . VAL A 1 170 ? 6.879 0.052 -8.148 1 98.62 170 VAL A C 1
ATOM 1348 O O . VAL A 1 170 ? 5.867 -0.587 -7.848 1 98.62 170 VAL A O 1
ATOM 1351 N N . TYR A 1 171 ? 8.055 -0.528 -8.336 1 98.62 171 TYR A N 1
ATOM 1352 C CA . TYR A 1 171 ? 8.312 -1.932 -8.031 1 98.62 171 TYR A CA 1
ATOM 1353 C C . TYR A 1 171 ? 9.062 -2.076 -6.711 1 98.62 171 TYR A C 1
ATOM 1355 O O . TYR A 1 171 ? 10.148 -1.523 -6.543 1 98.62 171 TYR A O 1
ATOM 1363 N N . SER A 1 172 ? 8.461 -2.73 -5.789 1 98.75 172 SER A N 1
ATOM 1364 C CA . SER A 1 172 ? 9.094 -3.086 -4.523 1 98.75 172 SER A CA 1
ATOM 1365 C C . SER A 1 172 ? 9.281 -4.594 -4.402 1 98.75 172 SER A C 1
ATOM 1367 O O . SER A 1 172 ? 8.305 -5.348 -4.449 1 98.75 172 SER A O 1
ATOM 1369 N N . ILE A 1 173 ? 10.477 -5.004 -4.238 1 98.75 173 ILE A N 1
ATOM 1370 C CA . ILE A 1 173 ? 10.789 -6.422 -4.102 1 98.75 173 ILE A CA 1
ATOM 1371 C C . ILE A 1 173 ? 11.18 -6.727 -2.656 1 98.75 173 ILE A C 1
ATOM 1373 O O . ILE A 1 173 ? 12.156 -6.176 -2.146 1 98.75 173 ILE A O 1
ATOM 1377 N N . TYR A 1 174 ? 10.367 -7.559 -2.029 1 98.56 174 TYR A N 1
ATOM 1378 C CA . TYR A 1 174 ? 10.633 -7.984 -0.658 1 98.56 174 TYR A CA 1
ATOM 1379 C C . TYR A 1 174 ? 10.914 -9.477 -0.598 1 98.56 174 TYR A C 1
ATOM 1381 O O . TYR A 1 174 ? 10.406 -10.25 -1.414 1 98.56 174 TYR A O 1
ATOM 1389 N N . GLN A 1 175 ? 11.672 -9.844 0.38 1 98 175 GLN A N 1
ATOM 1390 C CA . GLN A 1 175 ? 11.945 -11.25 0.654 1 98 175 GLN A CA 1
ATOM 1391 C C . GLN A 1 175 ? 11.523 -11.625 2.068 1 98 175 GLN A C 1
ATOM 1393 O O . GLN A 1 175 ? 11.688 -10.844 3.006 1 98 175 GLN A O 1
ATOM 1398 N N . ARG A 1 176 ? 11.031 -12.82 2.152 1 95.81 176 ARG A N 1
ATOM 1399 C CA . ARG A 1 176 ? 10.711 -13.383 3.463 1 95.81 176 ARG A CA 1
ATOM 1400 C C . ARG A 1 176 ? 11.922 -13.352 4.387 1 95.81 176 ARG A C 1
ATOM 1402 O O . ARG A 1 176 ? 13.047 -13.617 3.951 1 95.81 176 ARG A O 1
ATOM 1409 N N . GLU A 1 177 ? 11.578 -12.953 5.633 1 87.31 177 GLU A N 1
ATOM 1410 C CA . GLU A 1 177 ? 12.664 -12.977 6.609 1 87.31 177 GLU A CA 1
ATOM 1411 C C . GLU A 1 177 ? 13.047 -14.414 6.961 1 87.31 177 GLU A C 1
ATOM 1413 O O . GLU A 1 177 ? 12.188 -15.234 7.273 1 87.31 177 GLU A O 1
ATOM 1418 N N . ASN A 1 178 ? 14.148 -14.82 6.551 1 73.19 178 ASN A N 1
ATOM 1419 C CA . ASN A 1 178 ? 14.609 -16.172 6.875 1 73.19 178 ASN A CA 1
ATOM 1420 C C . ASN A 1 178 ? 14.695 -16.375 8.383 1 73.19 178 ASN A C 1
ATOM 1422 O O . ASN A 1 178 ? 15.383 -15.625 9.078 1 73.19 178 ASN A O 1
ATOM 1426 N N . LYS A 1 179 ? 13.602 -16.938 8.914 1 54.84 179 LYS A N 1
ATOM 1427 C CA . LYS A 1 179 ? 13.695 -17.266 10.328 1 54.84 179 LYS A CA 1
ATOM 1428 C C . LYS A 1 179 ? 14.602 -18.484 10.547 1 54.84 179 LYS A C 1
ATOM 1430 O O . LYS A 1 179 ? 14.234 -19.609 10.195 1 54.84 179 LYS A O 1
ATOM 1435 N N . ASN A 1 180 ? 15.711 -18.547 9.867 1 42.72 180 ASN A N 1
ATOM 1436 C CA . ASN A 1 180 ? 16.547 -19.656 10.359 1 42.72 180 ASN A CA 1
ATOM 1437 C C . ASN A 1 180 ? 16.891 -19.469 11.836 1 42.72 180 ASN A C 1
ATOM 1439 O O . ASN A 1 180 ? 17.125 -18.344 12.281 1 42.72 180 ASN A O 1
ATOM 1443 N N . MET B 1 1 ? 0.371 32 -4.707 1 67 1 MET B N 1
ATOM 1444 C CA . MET B 1 1 ? 0.147 30.609 -5.062 1 67 1 MET B CA 1
ATOM 1445 C C . MET B 1 1 ? -0.453 29.844 -3.889 1 67 1 MET B C 1
ATOM 1447 O O . MET B 1 1 ? -0.224 30.188 -2.73 1 67 1 MET B O 1
ATOM 1451 N N . ALA B 1 2 ? -1.435 28.953 -4.133 1 88.12 2 ALA B N 1
ATOM 1452 C CA . ALA B 1 2 ? -2.127 28.266 -3.053 1 88.12 2 ALA B CA 1
ATOM 1453 C C . ALA B 1 2 ? -1.156 27.406 -2.242 1 88.12 2 ALA B C 1
ATOM 1455 O O . ALA B 1 2 ? -0.183 26.875 -2.785 1 88.12 2 ALA B O 1
ATOM 1456 N N . ARG B 1 3 ? -1.256 27.422 -0.953 1 97.5 3 ARG B N 1
ATOM 1457 C CA . ARG B 1 3 ? -0.414 26.656 -0.039 1 97.5 3 ARG B CA 1
ATOM 1458 C C . ARG B 1 3 ? -0.438 25.172 -0.386 1 97.5 3 ARG B C 1
ATOM 1460 O O . ARG B 1 3 ? -1.492 24.625 -0.705 1 97.5 3 ARG B O 1
ATOM 1467 N N . GLU B 1 4 ? 0.731 24.594 -0.398 1 97.88 4 GLU B N 1
ATOM 1468 C CA . GLU B 1 4 ? 0.843 23.156 -0.676 1 97.88 4 GLU B CA 1
ATOM 1469 C C . GLU B 1 4 ? 0.4 22.328 0.524 1 97.88 4 GLU B C 1
ATOM 1471 O O . GLU B 1 4 ? 0.827 22.578 1.653 1 97.88 4 GLU B O 1
ATOM 1476 N N . VAL B 1 5 ? -0.454 21.391 0.286 1 98.56 5 VAL B N 1
ATOM 1477 C CA . VAL B 1 5 ? -0.882 20.438 1.307 1 98.56 5 VAL B CA 1
ATOM 1478 C C . VAL B 1 5 ? -0.104 19.125 1.157 1 98.56 5 VAL B C 1
ATOM 1480 O O . VAL B 1 5 ? -0.143 18.5 0.101 1 98.56 5 VAL B O 1
ATOM 1483 N N . ILE B 1 6 ? 0.592 18.719 2.211 1 98.75 6 ILE B N 1
ATOM 1484 C CA . ILE B 1 6 ? 1.517 17.594 2.15 1 98.75 6 ILE B CA 1
ATOM 1485 C C . ILE B 1 6 ? 1.078 16.516 3.137 1 98.75 6 ILE B C 1
ATOM 1487 O O . ILE B 1 6 ? 0.811 16.797 4.305 1 98.75 6 ILE B O 1
ATOM 1491 N N . LEU B 1 7 ? 0.878 15.359 2.678 1 98.62 7 LEU B N 1
ATOM 1492 C CA . LEU B 1 7 ? 0.797 14.188 3.541 1 98.62 7 LEU B CA 1
ATOM 1493 C C . LEU B 1 7 ? 2.148 13.484 3.637 1 98.62 7 LEU B C 1
ATOM 1495 O O . LEU B 1 7 ? 2.715 13.078 2.619 1 98.62 7 LEU B O 1
ATOM 1499 N N . PHE B 1 8 ? 2.719 13.414 4.727 1 98.38 8 PHE B N 1
ATOM 1500 C CA . PHE B 1 8 ? 3.938 12.688 5.074 1 98.38 8 PHE B CA 1
ATOM 1501 C C . PHE B 1 8 ? 3.656 11.641 6.145 1 98.38 8 PHE B C 1
ATOM 1503 O O . PHE B 1 8 ? 3.393 11.977 7.301 1 98.38 8 PHE B O 1
ATOM 1510 N N . ILE B 1 9 ? 3.686 10.375 5.77 1 97.62 9 ILE B N 1
ATOM 1511 C CA . ILE B 1 9 ? 3.18 9.359 6.688 1 97.62 9 ILE B CA 1
ATOM 1512 C C . ILE B 1 9 ? 3.828 8.008 6.375 1 97.62 9 ILE B C 1
ATOM 1514 O O . ILE B 1 9 ? 4.188 7.738 5.23 1 97.62 9 ILE B O 1
ATOM 1518 N N . ALA B 1 10 ? 4.027 7.219 7.371 1 97.38 10 ALA B N 1
ATOM 1519 C CA . ALA B 1 10 ? 4.547 5.859 7.25 1 97.38 10 ALA B CA 1
ATOM 1520 C C . ALA B 1 10 ? 3.434 4.832 7.43 1 97.38 10 ALA B C 1
ATOM 1522 O O . ALA B 1 10 ? 2.549 5.004 8.266 1 97.38 10 ALA B O 1
ATOM 1523 N N . ALA B 1 11 ? 3.488 3.805 6.641 1 97.62 11 ALA B N 1
ATOM 1524 C CA . ALA B 1 11 ? 2.516 2.719 6.738 1 97.62 11 ALA B CA 1
ATOM 1525 C C . ALA B 1 11 ? 3.176 1.368 6.477 1 97.62 11 ALA B C 1
ATOM 1527 O O . ALA B 1 11 ? 4.246 1.3 5.867 1 97.62 11 ALA B O 1
ATOM 1528 N N . SER B 1 12 ? 2.576 0.317 7.047 1 98.25 12 SER B N 1
ATOM 1529 C CA . SER B 1 12 ? 2.951 -1.041 6.672 1 98.25 12 SER B CA 1
ATOM 1530 C C . SER B 1 12 ? 2.623 -1.32 5.207 1 98.25 12 SER B C 1
ATOM 1532 O O . SER B 1 12 ? 1.913 -0.543 4.566 1 98.25 12 SER B O 1
ATOM 1534 N N . ILE B 1 13 ? 3.162 -2.377 4.676 1 98.31 13 ILE B N 1
ATOM 1535 C CA . ILE B 1 13 ? 2.936 -2.75 3.283 1 98.31 13 ILE B CA 1
ATOM 1536 C C . ILE B 1 13 ? 1.437 -2.873 3.02 1 98.31 13 ILE B C 1
ATOM 1538 O O . ILE B 1 13 ? 0.951 -2.465 1.962 1 98.31 13 ILE B O 1
ATOM 1542 N N . ASP B 1 14 ? 0.732 -3.393 4.02 1 97.75 14 ASP B N 1
ATOM 1543 C CA . ASP B 1 14 ? -0.7 -3.625 3.865 1 97.75 14 ASP B CA 1
ATOM 1544 C C . ASP B 1 14 ? -1.507 -2.414 4.328 1 97.75 14 ASP B C 1
ATOM 1546 O O . ASP B 1 14 ? -2.723 -2.502 4.508 1 97.75 14 ASP B O 1
ATOM 1550 N N . GLY B 1 15 ? -0.938 -1.233 4.594 1 97.06 15 GLY B N 1
ATOM 1551 C CA . GLY B 1 15 ? -1.625 0.048 4.59 1 97.06 15 GLY B CA 1
ATOM 1552 C C . GLY B 1 15 ? -2.043 0.506 5.973 1 97.06 15 GLY B C 1
ATOM 1553 O O . GLY B 1 15 ? -2.922 1.36 6.113 1 97.06 15 GLY B O 1
ATOM 1554 N N . PHE B 1 16 ? -1.435 -0.067 7.012 1 97.38 16 PHE B N 1
ATOM 1555 C CA . PHE B 1 16 ? -1.765 0.363 8.367 1 97.38 16 PHE B CA 1
ATOM 1556 C C . PHE B 1 16 ? -0.742 1.369 8.883 1 97.38 16 PHE B C 1
ATOM 1558 O O . PHE B 1 16 ? 0.455 1.234 8.617 1 97.38 16 PHE B O 1
ATOM 1565 N N . ILE B 1 17 ? -1.211 2.34 9.695 1 96.56 17 ILE B N 1
ATOM 1566 C CA . ILE B 1 17 ? -0.323 3.391 10.18 1 96.56 17 ILE B CA 1
ATOM 1567 C C . ILE B 1 17 ? -0.108 3.227 11.688 1 96.56 17 ILE B C 1
ATOM 1569 O O . ILE B 1 17 ? 0.768 3.871 12.266 1 96.56 17 ILE B O 1
ATOM 1573 N N . ALA B 1 18 ? -0.903 2.412 12.32 1 95.31 18 ALA B N 1
ATOM 1574 C CA . ALA B 1 18 ? -0.785 2.072 13.734 1 95.31 18 ALA B CA 1
ATOM 1575 C C . ALA B 1 18 ? -1.386 0.699 14.023 1 95.31 18 ALA B C 1
ATOM 1577 O O . ALA B 1 18 ? -2.17 0.179 13.227 1 95.31 18 ALA B O 1
ATOM 1578 N N . ASP B 1 19 ? -0.949 0.084 15.125 1 95.38 19 ASP B N 1
ATOM 1579 C CA . ASP B 1 19 ? -1.586 -1.167 15.523 1 95.38 19 ASP B CA 1
ATOM 1580 C C . ASP B 1 19 ? -2.988 -0.918 16.078 1 95.38 19 ASP B C 1
ATOM 1582 O O . ASP B 1 19 ? -3.463 0.219 16.094 1 95.38 19 ASP B O 1
ATOM 1586 N N . LYS B 1 20 ? -3.668 -1.915 16.438 1 94.19 20 LYS B N 1
ATOM 1587 C CA . LYS B 1 20 ? -5.062 -1.839 16.859 1 94.19 20 LYS B CA 1
ATOM 1588 C C . LYS B 1 20 ? -5.219 -0.908 18.062 1 94.19 20 LYS B C 1
ATOM 1590 O O . LYS B 1 20 ? -6.258 -0.27 18.234 1 94.19 20 LYS B O 1
ATOM 1595 N N . ALA B 1 21 ? -4.191 -0.797 18.859 1 92 21 ALA B N 1
ATOM 1596 C CA . ALA B 1 21 ? -4.227 0.024 20.062 1 92 21 ALA B CA 1
ATOM 1597 C C . ALA B 1 21 ? -3.758 1.446 19.781 1 92 21 ALA B C 1
ATOM 1599 O O . ALA B 1 21 ? -3.674 2.277 20.688 1 92 21 ALA B O 1
ATOM 1600 N N . GLY B 1 22 ? -3.395 1.655 18.547 1 91.38 22 GLY B N 1
ATOM 1601 C CA . GLY B 1 22 ? -2.945 2.986 18.172 1 91.38 22 GLY B CA 1
ATOM 1602 C C . GLY B 1 22 ? -1.449 3.18 18.328 1 91.38 22 GLY B C 1
ATOM 1603 O O . GLY B 1 22 ? -0.935 4.281 18.125 1 91.38 22 GLY B O 1
ATOM 1604 N N . GLY B 1 23 ? -0.764 2.109 18.656 1 91.38 23 GLY B N 1
ATOM 1605 C CA . GLY B 1 23 ? 0.675 2.189 18.859 1 91.38 23 GLY B CA 1
ATOM 1606 C C . GLY B 1 23 ? 1.459 2.17 17.562 1 91.38 23 GLY B C 1
ATOM 1607 O O . GLY B 1 23 ? 1.042 1.539 16.594 1 91.38 23 GLY B O 1
ATOM 1608 N N . VAL B 1 24 ? 2.684 2.865 17.562 1 92.25 24 VAL B N 1
ATOM 1609 C CA . VAL B 1 24 ? 3.477 3.002 16.344 1 92.25 24 VAL B CA 1
ATOM 1610 C C . VAL B 1 24 ? 4.891 2.484 16.594 1 92.25 24 VAL B C 1
ATOM 1612 O O . VAL B 1 24 ? 5.801 2.744 15.797 1 92.25 24 VAL B O 1
ATOM 1615 N N . ALA B 1 25 ? 5.121 1.772 17.641 1 91.44 25 ALA B N 1
ATOM 1616 C CA . ALA B 1 25 ? 6.453 1.283 17.984 1 91.44 25 ALA B CA 1
ATOM 1617 C C . ALA B 1 25 ? 7.008 0.379 16.891 1 91.44 25 ALA B C 1
ATOM 1619 O O . ALA B 1 25 ? 8.211 0.368 16.641 1 91.44 25 ALA B O 1
ATOM 1620 N N . TRP B 1 26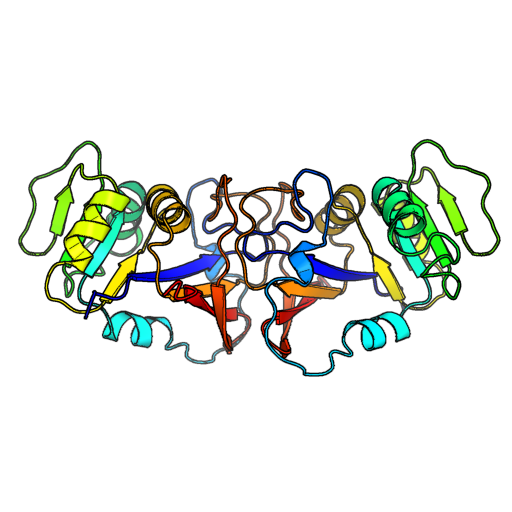 ? 6.129 -0.316 16.234 1 93 26 TRP B N 1
ATOM 1621 C CA . TRP B 1 26 ? 6.488 -1.275 15.195 1 93 26 TRP B CA 1
ATOM 1622 C C . TRP B 1 26 ? 7.168 -0.579 14.023 1 93 26 TRP B C 1
ATOM 1624 O O . TRP B 1 26 ? 7.859 -1.22 13.234 1 93 26 TRP B O 1
ATOM 1634 N N . LEU B 1 27 ? 7.004 0.729 13.898 1 92.25 27 LEU B N 1
ATOM 1635 C CA . LEU B 1 27 ? 7.559 1.497 12.789 1 92.25 27 LEU B CA 1
ATOM 1636 C C . LEU B 1 27 ? 9.086 1.455 12.805 1 92.25 27 LEU B C 1
ATOM 1638 O O . LEU B 1 27 ? 9.727 1.655 11.773 1 92.25 27 LEU B O 1
ATOM 1642 N N . GLU B 1 28 ? 9.656 1.145 13.906 1 91 28 GLU B N 1
ATOM 1643 C CA . GLU B 1 28 ? 11.109 1.205 14.039 1 91 28 GLU B CA 1
ATOM 1644 C C . GLU B 1 28 ? 11.703 -0.185 14.242 1 91 28 GLU B C 1
ATOM 1646 O O . GLU B 1 28 ? 12.922 -0.355 14.211 1 91 28 GLU B O 1
ATOM 1651 N N . GLU B 1 29 ? 10.938 -1.139 14.43 1 89.94 29 GLU B N 1
ATOM 1652 C CA . GLU B 1 29 ? 11.383 -2.445 14.906 1 89.94 29 GLU B CA 1
ATOM 1653 C C . GLU B 1 29 ? 11.992 -3.264 13.773 1 89.94 29 GLU B C 1
ATOM 1655 O O . GLU B 1 29 ? 12.875 -4.094 14 1 89.94 29 GLU B O 1
ATOM 1660 N N . ASN B 1 30 ? 11.617 -3.115 12.633 1 91.31 30 ASN B N 1
ATOM 1661 C CA . ASN B 1 30 ? 12.023 -4 11.555 1 91.31 30 ASN B CA 1
ATOM 1662 C C . ASN B 1 30 ? 12.812 -3.252 10.477 1 91.31 30 ASN B C 1
ATOM 1664 O O . ASN B 1 30 ? 12.625 -3.486 9.289 1 91.31 30 ASN B O 1
ATOM 1668 N N . ILE B 1 31 ? 13.609 -2.383 10.859 1 92.56 31 ILE B N 1
ATOM 1669 C CA . ILE B 1 31 ? 14.383 -1.598 9.906 1 92.56 31 ILE B CA 1
ATOM 1670 C C . ILE B 1 31 ? 15.867 -1.901 10.07 1 92.56 31 ILE B C 1
ATOM 1672 O O . ILE B 1 31 ? 16.422 -1.749 11.156 1 92.56 31 ILE B O 1
ATOM 1676 N N . ARG B 1 32 ? 16.453 -2.34 9.039 1 93.75 32 ARG B N 1
ATOM 1677 C CA . ARG B 1 32 ? 17.906 -2.551 9 1 93.75 32 ARG B CA 1
ATOM 1678 C C . ARG B 1 32 ? 18.594 -1.436 8.234 1 93.75 32 ARG B C 1
ATOM 1680 O O . ARG B 1 32 ? 18.094 -0.97 7.207 1 93.75 32 ARG B O 1
ATOM 1687 N N . GLY B 1 33 ? 19.688 -1.081 8.68 1 92.88 33 GLY B N 1
ATOM 1688 C CA . GLY B 1 33 ? 20.453 -0.005 8.07 1 92.88 33 GLY B CA 1
ATOM 1689 C C . GLY B 1 33 ? 20.703 1.161 9.008 1 92.88 33 GLY B C 1
ATOM 1690 O O . GLY B 1 33 ? 20.031 1.289 10.039 1 92.88 33 GLY B O 1
ATOM 1691 N N . ASP B 1 34 ? 21.688 1.994 8.609 1 92.19 34 ASP B N 1
ATOM 1692 C CA . ASP B 1 34 ? 22.078 3.094 9.484 1 92.19 34 ASP B CA 1
ATOM 1693 C C . ASP B 1 34 ? 22.188 4.406 8.711 1 92.19 34 ASP B C 1
ATOM 1695 O O . ASP B 1 34 ? 22.75 5.383 9.211 1 92.19 34 ASP B O 1
ATOM 1699 N N . GLU B 1 35 ? 21.641 4.379 7.543 1 95.12 35 GLU B N 1
ATOM 1700 C CA . GLU B 1 35 ? 21.656 5.617 6.773 1 95.12 35 GLU B CA 1
ATOM 1701 C C . GLU B 1 35 ? 20.828 6.699 7.461 1 95.12 35 GLU B C 1
ATOM 1703 O O . GLU B 1 35 ? 19.75 6.418 8 1 95.12 35 GLU B O 1
ATOM 1708 N N . GLU B 1 36 ? 21.406 7.859 7.395 1 95.12 36 GLU B N 1
ATOM 1709 C CA . GLU B 1 36 ? 20.641 8.984 7.914 1 95.12 36 GLU B CA 1
ATOM 1710 C C . GLU B 1 36 ? 19.422 9.273 7.035 1 95.12 36 GLU B C 1
ATOM 1712 O O . GLU B 1 36 ? 19.531 9.336 5.809 1 95.12 36 GLU B O 1
ATOM 1717 N N . ASP B 1 37 ? 18.391 9.375 7.633 1 93.81 37 ASP B N 1
ATOM 1718 C CA . ASP B 1 37 ? 17.156 9.734 6.945 1 93.81 37 ASP B CA 1
ATOM 1719 C C . ASP B 1 37 ? 16.75 11.172 7.258 1 93.81 37 ASP B C 1
ATOM 1721 O O . ASP B 1 37 ? 16.344 11.484 8.383 1 93.81 37 ASP B O 1
ATOM 1725 N N . ARG B 1 38 ? 16.766 12.07 6.215 1 95.75 38 ARG B N 1
ATOM 1726 C CA . ARG B 1 38 ? 16.484 13.492 6.398 1 95.75 38 ARG B CA 1
ATOM 1727 C C . ARG B 1 38 ? 15.109 13.852 5.824 1 95.75 38 ARG B C 1
ATOM 1729 O O . ARG B 1 38 ? 14.781 15.023 5.672 1 95.75 38 ARG B O 1
ATOM 1736 N N . SER B 1 39 ? 14.359 12.828 5.461 1 95.94 39 SER B N 1
ATOM 1737 C CA . SER B 1 39 ? 13.086 13.055 4.785 1 95.94 39 SER B CA 1
ATOM 1738 C C . SER B 1 39 ? 12.148 13.898 5.648 1 95.94 39 SER B C 1
ATOM 1740 O O . SER B 1 39 ? 11.484 14.805 5.145 1 95.94 39 SER B O 1
ATOM 1742 N N . TYR B 1 40 ? 12.164 13.648 6.906 1 95.94 40 TYR B N 1
ATOM 1743 C CA . TYR B 1 40 ? 11.344 14.406 7.836 1 95.94 40 TYR B CA 1
ATOM 1744 C C . TYR B 1 40 ? 11.781 15.867 7.891 1 95.94 40 TYR B C 1
ATOM 1746 O O . TYR B 1 40 ? 10.961 16.781 7.746 1 95.94 40 TYR B O 1
ATOM 1754 N N . ASP B 1 41 ? 13.055 16.062 8.031 1 96.62 41 ASP B N 1
ATOM 1755 C CA . ASP B 1 41 ? 13.594 17.406 8.125 1 96.62 41 ASP B CA 1
ATOM 1756 C C . ASP B 1 41 ? 13.328 18.203 6.848 1 96.62 41 ASP B C 1
ATOM 1758 O O . ASP B 1 41 ? 12.961 19.375 6.902 1 96.62 41 ASP B O 1
ATOM 1762 N N . GLU B 1 42 ? 13.508 17.562 5.75 1 97.25 42 GLU B N 1
ATOM 1763 C CA . GLU B 1 42 ? 13.297 18.203 4.457 1 97.25 42 GLU B CA 1
ATOM 1764 C C . GLU B 1 42 ? 11.844 18.625 4.277 1 97.25 42 GLU B C 1
ATOM 1766 O O . GLU B 1 42 ? 11.57 19.719 3.795 1 97.25 42 GLU B O 1
ATOM 1771 N N . MET B 1 43 ? 10.969 17.766 4.68 1 97.75 43 MET B N 1
ATOM 1772 C CA . MET B 1 43 ? 9.547 18.094 4.617 1 97.75 43 MET B CA 1
ATOM 1773 C C . MET B 1 43 ? 9.211 19.203 5.605 1 97.75 43 MET B C 1
ATOM 1775 O O . MET B 1 43 ? 8.539 20.172 5.25 1 97.75 43 MET B O 1
ATOM 1779 N N . TYR B 1 44 ? 9.719 19.094 6.793 1 97.75 44 TYR B N 1
ATOM 1780 C CA . TYR B 1 44 ? 9.391 19.984 7.898 1 97.75 44 TYR B CA 1
ATOM 1781 C C . TYR B 1 44 ? 9.852 21.406 7.598 1 97.75 44 TYR B C 1
ATOM 1783 O O . TYR B 1 44 ? 9.203 22.375 8.008 1 97.75 44 TYR B O 1
ATOM 1791 N N . GLU B 1 45 ? 10.883 21.531 6.797 1 97.5 45 GLU B N 1
ATOM 1792 C CA . GLU B 1 45 ? 11.422 22.844 6.418 1 97.5 45 GLU B CA 1
ATOM 1793 C C . GLU B 1 45 ? 10.484 23.562 5.461 1 97.5 45 GLU B C 1
ATOM 1795 O O . GLU B 1 45 ? 10.57 24.781 5.305 1 97.5 45 GLU B O 1
ATOM 1800 N N . LYS B 1 46 ? 9.516 22.891 4.906 1 97.69 46 LYS B N 1
ATOM 1801 C CA . LYS B 1 46 ? 8.688 23.453 3.848 1 97.69 46 LYS B CA 1
ATOM 1802 C C . LYS B 1 46 ? 7.34 23.922 4.395 1 97.69 46 LYS B C 1
ATOM 1804 O O . LYS B 1 46 ? 6.523 24.469 3.656 1 97.69 46 LYS B O 1
ATOM 1809 N N . ILE B 1 47 ? 7.172 23.75 5.652 1 98.25 47 ILE B N 1
ATOM 1810 C CA . ILE B 1 47 ? 5.828 24 6.164 1 98.25 47 ILE B CA 1
ATOM 1811 C C . ILE B 1 47 ? 5.895 25.047 7.289 1 98.25 47 ILE B C 1
ATOM 1813 O O . ILE B 1 47 ? 6.961 25.266 7.871 1 98.25 47 ILE B O 1
ATOM 1817 N N . ASP B 1 48 ? 4.785 25.688 7.539 1 98.38 48 ASP B N 1
ATOM 1818 C CA . ASP B 1 48 ? 4.633 26.531 8.727 1 98.38 48 ASP B CA 1
ATOM 1819 C C . ASP B 1 48 ? 3.352 26.188 9.477 1 98.38 48 ASP B C 1
ATOM 1821 O O . ASP B 1 48 ? 3.037 26.797 10.5 1 98.38 48 ASP B O 1
ATOM 1825 N N . THR B 1 49 ? 2.602 25.156 8.992 1 98.5 49 THR B N 1
ATOM 1826 C CA . THR B 1 49 ? 1.306 24.766 9.539 1 98.5 49 THR B CA 1
ATOM 1827 C C . THR B 1 49 ? 1.19 23.25 9.625 1 98.5 49 THR B C 1
ATOM 1829 O O . THR B 1 49 ? 1.591 22.547 8.703 1 98.5 49 THR B O 1
ATOM 1832 N N . VAL B 1 50 ? 0.66 22.766 10.758 1 98.19 50 VAL B N 1
ATOM 1833 C CA . VAL B 1 50 ? 0.39 21.359 10.953 1 98.19 50 VAL B CA 1
ATOM 1834 C C . VAL B 1 50 ? -1.09 21.141 11.273 1 98.19 50 VAL B C 1
ATOM 1836 O O . VAL B 1 50 ? -1.688 21.922 12.016 1 98.19 50 VAL B O 1
ATOM 1839 N N . VAL B 1 51 ? -1.687 20.125 10.664 1 98.5 51 VAL B N 1
ATOM 1840 C CA . VAL B 1 51 ? -3.092 19.812 10.906 1 98.5 51 VAL B CA 1
ATOM 1841 C C . VAL B 1 51 ? -3.227 18.375 11.383 1 98.5 51 VAL B C 1
ATOM 1843 O O . VAL B 1 51 ? -2.666 17.453 10.781 1 98.5 51 VAL B O 1
ATOM 1846 N N . MET B 1 52 ? -3.939 18.188 12.477 1 97.56 52 MET B N 1
ATOM 1847 C CA . MET B 1 52 ? -4.152 16.844 13.008 1 97.56 52 MET B CA 1
ATOM 1848 C C . MET B 1 52 ? -5.492 16.75 13.727 1 97.56 52 MET B C 1
ATOM 1850 O O . MET B 1 52 ? -6.137 17.766 13.984 1 97.56 52 MET B O 1
ATOM 1854 N N . GLY B 1 53 ? -5.918 15.539 13.906 1 96.56 53 GLY B N 1
ATOM 1855 C CA . GLY B 1 53 ? -7.086 15.305 14.742 1 96.56 53 GLY B CA 1
ATOM 1856 C C . GLY B 1 53 ? -6.758 15.211 16.219 1 96.56 53 GLY B C 1
ATOM 1857 O O . GLY B 1 53 ? -5.59 15.109 16.594 1 96.56 53 GLY B O 1
ATOM 1858 N N . ARG B 1 54 ? -7.734 15.078 17.047 1 94.81 54 ARG B N 1
ATOM 1859 C CA . ARG B 1 54 ? -7.602 15.07 18.5 1 94.81 54 ARG B CA 1
ATOM 1860 C C . ARG B 1 54 ? -6.836 13.844 18.984 1 94.81 54 ARG B C 1
ATOM 1862 O O . ARG B 1 54 ? -5.949 13.953 19.828 1 94.81 54 ARG B O 1
ATOM 1869 N N . THR B 1 55 ? -7.188 12.711 18.422 1 92.56 55 THR B N 1
ATOM 1870 C CA . THR B 1 55 ? -6.531 11.477 18.844 1 92.56 55 THR B CA 1
ATOM 1871 C C . THR B 1 55 ? -5.027 11.547 18.594 1 92.56 55 THR B C 1
ATOM 1873 O O . THR B 1 55 ? -4.23 11.195 19.453 1 92.56 55 THR B O 1
ATOM 1876 N N . THR B 1 56 ? -4.648 11.992 17.422 1 92.5 56 THR B N 1
ATOM 1877 C CA . THR B 1 56 ? -3.238 12.148 17.078 1 92.5 56 THR B CA 1
ATOM 1878 C C . THR B 1 56 ? -2.574 13.18 17.984 1 92.5 56 THR B C 1
ATOM 1880 O O . THR B 1 56 ? -1.468 12.961 18.469 1 92.5 56 THR B O 1
ATOM 1883 N N . TYR B 1 57 ? -3.246 14.25 18.25 1 93.31 57 TYR B N 1
ATOM 1884 C CA . TYR B 1 57 ? -2.73 15.297 19.125 1 93.31 57 TYR B CA 1
ATOM 1885 C C . TYR B 1 57 ? -2.436 14.742 20.516 1 93.31 57 TYR B C 1
ATOM 1887 O O . TYR B 1 57 ? -1.37 14.992 21.078 1 93.31 57 TYR B O 1
ATOM 1895 N N . ASP B 1 58 ? -3.395 13.977 21.047 1 90.94 58 ASP B N 1
ATOM 1896 C CA . ASP B 1 58 ? -3.227 13.391 22.375 1 90.94 58 ASP B CA 1
ATOM 1897 C C . ASP B 1 58 ? -2.039 12.43 22.391 1 90.94 58 ASP B C 1
ATOM 1899 O O . ASP B 1 58 ? -1.274 12.406 23.359 1 90.94 58 ASP B O 1
ATOM 1903 N N . GLN B 1 59 ? -1.875 11.727 21.359 1 87.62 59 GLN B N 1
ATOM 1904 C CA . GLN B 1 59 ? -0.75 10.805 21.281 1 87.62 59 GLN B CA 1
ATOM 1905 C C . GLN B 1 59 ? 0.577 11.555 21.219 1 87.62 59 GLN B C 1
ATOM 1907 O O . GLN B 1 59 ? 1.541 11.172 21.891 1 87.62 59 GLN B O 1
ATOM 1912 N N . VAL B 1 60 ? 0.625 12.578 20.453 1 85.81 60 VAL B N 1
ATOM 1913 C CA . VAL B 1 60 ? 1.833 13.383 20.312 1 85.81 60 VAL B CA 1
ATOM 1914 C C . VAL B 1 60 ? 2.174 14.031 21.656 1 85.81 60 VAL B C 1
ATOM 1916 O O . VAL B 1 60 ? 3.328 14.016 22.078 1 85.81 60 VAL B O 1
ATOM 1919 N N . THR B 1 61 ? 1.238 14.578 22.344 1 86.44 61 THR B N 1
ATOM 1920 C CA . THR B 1 61 ? 1.475 15.367 23.547 1 86.44 61 THR B CA 1
ATOM 1921 C C . THR B 1 61 ? 1.674 14.461 24.766 1 86.44 61 THR B C 1
ATOM 1923 O O . THR B 1 61 ? 2.375 14.828 25.703 1 86.44 61 THR B O 1
ATOM 1926 N N . GLN B 1 62 ? 1.079 13.336 24.703 1 82.81 62 GLN B N 1
ATOM 1927 C CA . GLN B 1 62 ? 1.125 12.469 25.891 1 82.81 62 GLN B CA 1
ATOM 1928 C C . GLN B 1 62 ? 2.244 11.438 25.766 1 82.81 62 GLN B C 1
ATOM 1930 O O . GLN B 1 62 ? 2.797 11 26.781 1 82.81 62 GLN B O 1
ATOM 1935 N N . GLU B 1 63 ? 2.525 11.023 24.594 1 75.81 63 GLU B N 1
ATOM 1936 C CA . GLU B 1 63 ? 3.461 9.922 24.422 1 75.81 63 GLU B CA 1
ATOM 1937 C C . GLU B 1 63 ? 4.812 10.414 23.922 1 75.81 63 GLU B C 1
ATOM 1939 O O . GLU B 1 63 ? 5.859 9.969 24.391 1 75.81 63 GLU B O 1
ATOM 1944 N N . LEU B 1 64 ? 4.766 11.227 22.984 1 67.5 64 LEU B N 1
ATOM 1945 C CA . LEU B 1 64 ? 6.008 11.562 22.297 1 67.5 64 LEU B CA 1
ATOM 1946 C C . LEU B 1 64 ? 6.742 12.688 23.016 1 67.5 64 LEU B C 1
ATOM 1948 O O . LEU B 1 64 ? 7.973 12.672 23.094 1 67.5 64 LEU B O 1
ATOM 1952 N N . SER B 1 65 ? 6.016 13.711 23.422 1 66.81 65 SER B N 1
ATOM 1953 C CA . SER B 1 65 ? 6.672 14.844 24.078 1 66.81 65 SER B CA 1
ATOM 1954 C C . SER B 1 65 ? 5.84 15.375 25.234 1 66.81 65 SER B C 1
ATOM 1956 O O . SER B 1 65 ? 5.188 16.406 25.125 1 66.81 65 SER B O 1
ATOM 1958 N N . PRO B 1 66 ? 5.875 14.758 26.328 1 63.28 66 PRO B N 1
ATOM 1959 C CA . PRO B 1 66 ? 5.039 15.203 27.453 1 63.28 66 PRO B CA 1
ATOM 1960 C C . PRO B 1 66 ? 5.391 16.609 27.922 1 63.28 66 PRO B C 1
ATOM 1962 O O . PRO B 1 66 ? 4.523 17.328 28.422 1 63.28 66 PRO B O 1
ATOM 1965 N N . ASP B 1 67 ? 6.543 16.938 27.703 1 67.44 67 ASP B N 1
ATOM 1966 C CA . ASP B 1 67 ? 6.926 18.203 28.328 1 67.44 67 ASP B CA 1
ATOM 1967 C C . ASP B 1 67 ? 7.016 19.328 27.297 1 67.44 67 ASP B C 1
ATOM 1969 O O . ASP B 1 67 ? 6.781 20.5 27.625 1 67.44 67 ASP B O 1
ATOM 1973 N N . VAL B 1 68 ? 7.312 18.938 26.031 1 75.75 68 VAL B N 1
ATOM 1974 C CA . VAL B 1 68 ? 7.441 19.938 24.984 1 75.75 68 VAL B CA 1
ATOM 1975 C C . VAL B 1 68 ? 6.684 19.484 23.734 1 75.75 68 VAL B C 1
ATOM 1977 O O . VAL B 1 68 ? 6.879 18.359 23.25 1 75.75 68 VAL B O 1
ATOM 1980 N N . TYR B 1 69 ? 5.758 20.422 23.453 1 80 69 TYR B N 1
ATOM 1981 C CA . TYR B 1 69 ? 5.008 20.125 22.234 1 80 69 TYR B CA 1
ATOM 1982 C C . TYR B 1 69 ? 5.934 20.016 21.031 1 80 69 TYR B C 1
ATOM 1984 O O . TYR B 1 69 ? 6.691 20.953 20.75 1 80 69 TYR B O 1
ATOM 1992 N N . PHE B 1 70 ? 5.93 18.953 20.234 1 81.06 70 PHE B N 1
ATOM 1993 C CA . PHE B 1 70 ? 6.875 18.578 19.203 1 81.06 70 PHE B CA 1
ATOM 1994 C C . PHE B 1 70 ? 6.867 19.594 18.062 1 81.06 70 PHE B C 1
ATOM 1996 O O . PHE B 1 70 ? 7.902 19.844 17.438 1 81.06 70 PHE B O 1
ATOM 2003 N N . TYR B 1 71 ? 5.676 20.266 17.875 1 91.81 71 TYR B N 1
ATOM 2004 C CA . TYR B 1 71 ? 5.559 21.156 16.734 1 91.81 71 TYR B CA 1
ATOM 2005 C C . TYR B 1 71 ? 5.398 22.594 17.188 1 91.81 71 TYR B C 1
ATOM 2007 O O . TYR B 1 71 ? 4.66 23.375 16.578 1 91.81 71 TYR B O 1
ATOM 2015 N N . GLU B 1 72 ? 6.02 23 18.219 1 88.12 72 GLU B N 1
ATOM 2016 C CA . GLU B 1 72 ? 5.867 24.312 18.844 1 88.12 72 GLU B CA 1
ATOM 2017 C C . GLU B 1 72 ? 6.332 25.422 17.906 1 88.12 72 GLU B C 1
ATOM 2019 O O . GLU B 1 72 ? 5.863 26.562 18 1 88.12 72 GLU B O 1
ATOM 2024 N N . ASP B 1 73 ? 7.234 25.141 17 1 93.56 73 ASP B N 1
ATOM 2025 C CA . ASP B 1 73 ? 7.777 26.156 16.078 1 93.56 73 ASP B CA 1
ATOM 2026 C C . ASP B 1 73 ? 6.891 26.312 14.859 1 93.56 73 ASP B C 1
ATOM 2028 O O . ASP B 1 73 ? 7.195 27.109 13.969 1 93.56 73 ASP B O 1
ATOM 2032 N N . LYS B 1 74 ? 5.734 25.625 14.773 1 97.19 74 LYS B N 1
ATOM 2033 C CA . LYS B 1 74 ? 4.715 25.734 13.734 1 97.19 74 LYS B CA 1
ATOM 2034 C C . LYS B 1 74 ? 3.346 26.047 14.328 1 97.19 74 LYS B C 1
ATOM 2036 O O . LYS B 1 74 ? 3.16 25.969 15.547 1 97.19 74 LYS B O 1
ATOM 2041 N N . HIS B 1 75 ? 2.436 26.5 13.492 1 97.62 75 HIS B N 1
ATOM 2042 C CA . HIS B 1 75 ? 1.056 26.656 13.945 1 97.62 75 HIS B CA 1
ATOM 2043 C C . HIS B 1 75 ? 0.261 25.375 13.734 1 97.62 75 HIS B C 1
ATOM 2045 O O . HIS B 1 75 ? 0.204 24.844 12.617 1 97.62 75 HIS B O 1
ATOM 2051 N N . SER B 1 76 ? -0.344 24.891 14.82 1 97.69 76 SER B N 1
ATOM 2052 C CA . SER B 1 76 ? -1.094 23.641 14.75 1 97.69 76 SER B CA 1
ATOM 2053 C C . SER B 1 76 ? -2.598 23.906 14.766 1 97.69 76 SER B C 1
ATOM 2055 O O . SER B 1 76 ? -3.086 24.719 15.539 1 97.69 76 SER B O 1
ATOM 2057 N N . TYR B 1 77 ? -3.25 23.25 13.859 1 98.25 77 TYR B N 1
ATOM 2058 C CA . TYR B 1 77 ? -4.703 23.125 13.922 1 98.25 77 TYR B CA 1
ATOM 2059 C C . TYR B 1 77 ? -5.117 21.734 14.391 1 98.25 77 TYR B C 1
ATOM 2061 O O . TYR B 1 77 ? -4.742 20.734 13.773 1 98.25 77 TYR B O 1
ATOM 2069 N N . ILE B 1 78 ? -5.824 21.703 15.508 1 97.94 78 ILE B N 1
ATOM 2070 C CA . ILE B 1 78 ? -6.352 20.453 16.062 1 97.94 78 ILE B CA 1
ATOM 2071 C C . ILE B 1 78 ? -7.859 20.391 15.836 1 97.94 78 ILE B C 1
ATOM 2073 O O . ILE B 1 78 ? -8.617 21.172 16.406 1 97.94 78 ILE B O 1
ATOM 2077 N N . ILE B 1 79 ? -8.273 19.484 15.008 1 98.31 79 ILE B N 1
ATOM 2078 C CA . ILE B 1 79 ? -9.695 19.312 14.734 1 98.31 79 ILE B CA 1
ATOM 2079 C C . ILE B 1 79 ? -10.32 18.422 15.805 1 98.31 79 ILE B C 1
ATOM 2081 O O . ILE B 1 79 ? -9.883 17.281 16.016 1 98.31 79 ILE B O 1
ATOM 2085 N N . THR B 1 80 ? -11.312 18.938 16.438 1 97.5 80 THR B N 1
ATOM 2086 C CA . THR B 1 80 ? -11.922 18.25 17.578 1 97.5 80 THR B CA 1
ATOM 2087 C C . THR B 1 80 ? -13.367 18.703 17.766 1 97.5 80 THR B C 1
ATOM 2089 O O . THR B 1 80 ? -13.719 19.828 17.422 1 97.5 80 THR B O 1
ATOM 2092 N N . SER B 1 81 ? -14.156 17.797 18.234 1 96.12 81 SER B N 1
ATOM 209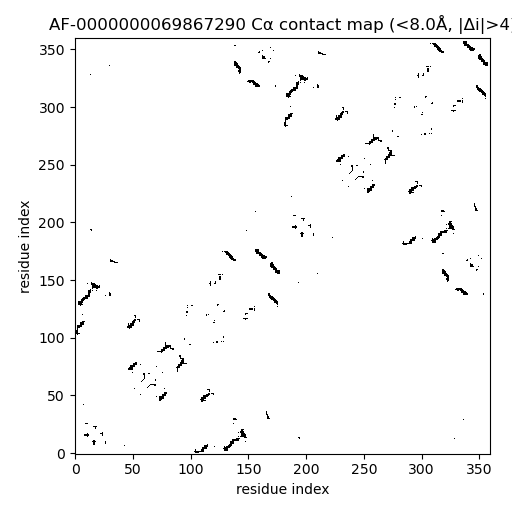3 C CA . SER B 1 81 ? -15.531 18.141 18.562 1 96.12 81 SER B CA 1
ATOM 2094 C C . SER B 1 81 ? -15.617 18.938 19.859 1 96.12 81 SER B C 1
ATOM 2096 O O . SER B 1 81 ? -16.656 19.516 20.156 1 96.12 81 SER B O 1
ATOM 2098 N N . HIS B 1 82 ? -14.57 18.953 20.672 1 95.44 82 HIS B N 1
ATOM 2099 C CA . HIS B 1 82 ? -14.516 19.672 21.953 1 95.44 82 HIS B CA 1
ATOM 2100 C C . HIS B 1 82 ? -13.312 20.594 22.016 1 95.44 82 HIS B C 1
ATOM 2102 O O . HIS B 1 82 ? -12.375 20.359 22.781 1 95.44 82 HIS B O 1
ATOM 2108 N N . PRO B 1 83 ? -13.508 21.641 21.359 1 95 83 PRO B N 1
ATOM 2109 C CA . PRO B 1 83 ? -12.344 22.531 21.312 1 95 83 PRO B CA 1
ATOM 2110 C C . PRO B 1 83 ? -12.008 23.156 22.656 1 95 83 PRO B C 1
ATOM 2112 O O . PRO B 1 83 ? -12.914 23.562 23.391 1 95 83 PRO B O 1
ATOM 2115 N N . GLU B 1 84 ? -10.766 23.078 23.031 1 93.5 84 GLU B N 1
ATOM 2116 C CA . GLU B 1 84 ? -10.242 23.828 24.156 1 93.5 84 GLU B CA 1
ATOM 2117 C C . GLU B 1 84 ? -9.789 25.234 23.719 1 93.5 84 GLU B C 1
ATOM 2119 O O . GLU B 1 84 ? -9.758 25.531 22.531 1 93.5 84 GLU B O 1
ATOM 2124 N N . PRO B 1 85 ? -9.516 26.078 24.719 1 93.38 85 PRO B N 1
ATOM 2125 C CA . PRO B 1 85 ? -9.016 27.406 24.344 1 93.38 85 PRO B CA 1
ATOM 2126 C C . PRO B 1 85 ? -7.738 27.328 23.5 1 93.38 85 PRO B C 1
ATOM 2128 O O . PRO B 1 85 ? -6.82 26.578 23.844 1 93.38 85 PRO B O 1
ATOM 2131 N N . SER B 1 86 ? -7.77 28.109 22.484 1 92 86 SER B N 1
ATOM 2132 C CA . SER B 1 86 ? -6.613 28.141 21.594 1 92 86 SER B CA 1
ATOM 2133 C C . SER B 1 86 ? -5.473 28.953 22.203 1 92 86 SER B C 1
ATOM 2135 O O . SER B 1 86 ? -5.691 29.75 23.125 1 92 86 SER B O 1
ATOM 2137 N N . THR B 1 87 ? -4.301 28.609 21.766 1 91.12 87 THR B N 1
ATOM 2138 C CA . THR B 1 87 ? -3.117 29.391 22.094 1 91.12 87 THR B CA 1
ATOM 2139 C C . THR B 1 87 ? -2.574 30.109 20.859 1 91.12 87 THR B C 1
ATOM 2141 O O . THR B 1 87 ? -3.201 30.078 19.797 1 91.12 87 THR B O 1
ATOM 2144 N N . ALA B 1 88 ? -1.435 30.781 21.031 1 90.5 88 ALA B N 1
ATOM 2145 C CA . ALA B 1 88 ? -0.817 31.5 19.922 1 90.5 88 ALA B CA 1
ATOM 2146 C C . ALA B 1 88 ? -0.357 30.531 18.828 1 90.5 88 ALA B C 1
ATOM 2148 O O . ALA B 1 88 ? -0.381 30.875 17.641 1 90.5 88 ALA B O 1
ATOM 2149 N N . SER B 1 89 ? -0.021 29.344 19.188 1 92.88 89 SER B N 1
ATOM 2150 C CA . SER B 1 89 ? 0.566 28.422 18.234 1 92.88 89 SER B CA 1
ATOM 2151 C C . SER B 1 89 ? -0.338 27.219 18 1 92.88 89 SER B C 1
ATOM 2153 O O . SER B 1 89 ? -0.019 26.344 17.188 1 92.88 89 SER B O 1
ATOM 2155 N N . ARG B 1 90 ? -1.489 27.188 18.719 1 95.62 90 ARG B N 1
ATOM 2156 C CA . ARG B 1 90 ? -2.391 26.047 18.594 1 95.62 90 ARG B CA 1
ATOM 2157 C C . ARG B 1 90 ? -3.842 26.5 18.5 1 95.62 90 ARG B C 1
ATOM 2159 O O . ARG B 1 90 ? -4.328 27.219 19.375 1 95.62 90 ARG B O 1
ATOM 2166 N N . THR B 1 91 ? -4.48 26.094 17.453 1 97.62 91 THR B N 1
ATOM 2167 C CA . THR B 1 91 ? -5.898 26.391 17.25 1 97.62 91 THR B CA 1
ATOM 2168 C C . THR B 1 91 ? -6.73 25.109 17.328 1 97.62 91 THR B C 1
ATOM 2170 O O . THR B 1 91 ? -6.504 24.172 16.578 1 97.62 91 THR B O 1
ATOM 2173 N N . PHE B 1 92 ? -7.598 25.062 18.297 1 97.94 92 PHE B N 1
ATOM 2174 C CA . PHE B 1 92 ? -8.586 24 18.375 1 97.94 92 PHE B CA 1
ATOM 2175 C C . PHE B 1 92 ? -9.875 24.391 17.672 1 97.94 92 PHE B C 1
ATOM 2177 O O . PHE B 1 92 ? -10.422 25.469 17.922 1 97.94 92 PHE B O 1
ATOM 2184 N N . THR B 1 93 ? -10.312 23.562 16.766 1 98.12 93 THR B N 1
ATOM 2185 C CA . THR B 1 93 ? -11.422 24 15.922 1 98.12 93 THR B CA 1
ATOM 2186 C C . THR B 1 93 ? -12.391 22.844 15.672 1 98.12 93 THR B C 1
ATOM 2188 O O . THR B 1 93 ? -11.992 21.672 15.648 1 98.12 93 THR B O 1
ATOM 2191 N N . LYS B 1 94 ? -13.641 23.188 15.328 1 97.69 94 LYS B N 1
ATOM 2192 C CA . LYS B 1 94 ? -14.68 22.219 14.961 1 97.69 94 LYS B CA 1
ATOM 2193 C C . LYS B 1 94 ? -14.852 22.156 13.445 1 97.69 94 LYS B C 1
ATOM 2195 O O . LYS B 1 94 ? -15.664 21.375 12.945 1 97.69 94 LYS B O 1
ATOM 2200 N N . GLU B 1 95 ? -14.094 22.969 12.758 1 97.69 95 GLU B N 1
ATOM 2201 C CA . GLU B 1 95 ? -14.172 22.906 11.305 1 97.69 95 GLU B CA 1
ATOM 2202 C C . GLU B 1 95 ? -13.82 21.5 10.805 1 97.69 95 GLU B C 1
ATOM 2204 O O . GLU B 1 95 ? -12.906 20.859 11.328 1 97.69 95 GLU B O 1
ATOM 2209 N N . ASP B 1 96 ? -14.57 21.094 9.797 1 97.94 96 ASP B N 1
ATOM 2210 C CA . ASP B 1 96 ? -14.18 19.812 9.195 1 97.94 96 ASP B CA 1
ATOM 2211 C C . ASP B 1 96 ? -12.898 19.969 8.375 1 97.94 96 ASP B C 1
ATOM 2213 O O . ASP B 1 96 ? -12.555 21.062 7.938 1 97.94 96 ASP B O 1
ATOM 2217 N N . PRO B 1 97 ? -12.234 18.922 8.148 1 98.38 97 PRO B N 1
ATOM 2218 C CA . PRO B 1 97 ? -10.93 18.969 7.477 1 98.38 97 PRO B CA 1
ATOM 2219 C C . PRO B 1 97 ? -10.992 19.672 6.125 1 98.38 97 PRO B C 1
ATOM 2221 O O . PRO B 1 97 ? -10.117 20.5 5.812 1 98.38 97 PRO B O 1
ATOM 2224 N N . VAL B 1 98 ? -11.961 19.391 5.324 1 98.62 98 VAL B N 1
ATOM 2225 C CA . VAL B 1 98 ? -12.07 19.953 3.977 1 98.62 98 VAL B CA 1
ATOM 2226 C C . VAL B 1 98 ? -12.25 21.469 4.055 1 98.62 98 VAL B C 1
ATOM 2228 O O . VAL B 1 98 ? -11.555 22.219 3.371 1 98.62 98 VAL B O 1
ATOM 2231 N N . THR B 1 99 ? -13.172 21.859 4.895 1 98.69 99 THR B N 1
ATOM 2232 C CA . THR B 1 99 ? -13.422 23.281 5.078 1 98.69 99 THR B CA 1
ATOM 2233 C C . THR B 1 99 ? -12.172 24 5.59 1 98.69 99 THR B C 1
ATOM 2235 O O . THR B 1 99 ? -11.789 25.047 5.078 1 98.69 99 THR B O 1
ATOM 2238 N N . LEU B 1 100 ? -11.547 23.438 6.578 1 98.56 100 LEU B N 1
ATOM 2239 C CA . LEU B 1 100 ? -10.352 24.031 7.172 1 98.56 100 LEU B CA 1
ATOM 2240 C C . LEU B 1 100 ? -9.242 24.188 6.133 1 98.56 100 LEU B C 1
ATOM 2242 O O . LEU B 1 100 ? -8.656 25.266 6.004 1 98.56 100 LEU B O 1
ATOM 2246 N N . ILE B 1 101 ? -8.953 23.141 5.336 1 98.5 101 ILE B N 1
ATOM 2247 C CA . ILE B 1 101 ? -7.848 23.156 4.387 1 98.5 101 ILE B CA 1
ATOM 2248 C C . ILE B 1 101 ? -8.148 24.125 3.248 1 98.5 101 ILE B C 1
ATOM 2250 O O . ILE B 1 101 ? -7.27 24.859 2.797 1 98.5 101 ILE B O 1
ATOM 2254 N N . ARG B 1 102 ? -9.398 24.172 2.803 1 98.25 102 ARG B N 1
ATOM 2255 C CA . ARG B 1 102 ? -9.766 25.125 1.764 1 98.25 102 ARG B CA 1
ATOM 2256 C C . ARG B 1 102 ? -9.523 26.562 2.232 1 98.25 102 ARG B C 1
ATOM 2258 O O . ARG B 1 102 ? -9.008 27.391 1.48 1 98.25 102 ARG B O 1
ATOM 2265 N N . ARG B 1 103 ? -9.914 26.812 3.436 1 97.81 103 ARG B N 1
ATOM 2266 C CA . ARG B 1 103 ? -9.695 28.141 3.998 1 97.81 103 ARG B CA 1
ATOM 2267 C C . ARG B 1 103 ? -8.211 28.438 4.125 1 97.81 103 ARG B C 1
ATOM 2269 O O . ARG B 1 103 ? -7.75 29.516 3.725 1 97.81 103 ARG B O 1
ATOM 2276 N N . LEU B 1 104 ? -7.445 27.5 4.672 1 98.12 104 LEU B N 1
ATOM 2277 C CA . LEU B 1 104 ? -6.016 27.703 4.891 1 98.12 104 LEU B CA 1
ATOM 2278 C C . LEU B 1 104 ? -5.293 27.922 3.568 1 98.12 104 LEU B C 1
ATOM 2280 O O . LEU B 1 104 ? -4.324 28.688 3.506 1 98.12 104 LEU B O 1
ATOM 2284 N N . LYS B 1 105 ? -5.715 27.219 2.551 1 97.25 105 LYS B N 1
ATOM 2285 C CA . LYS B 1 105 ? -5.09 27.359 1.237 1 97.25 105 LYS B CA 1
ATOM 2286 C C . LYS B 1 105 ? -5.262 28.766 0.697 1 97.25 105 LYS B C 1
ATOM 2288 O O . LYS B 1 105 ? -4.52 29.203 -0.192 1 97.25 105 LYS B O 1
ATOM 2293 N N . GLU B 1 106 ? -6.238 29.5 1.179 1 95.94 106 GLU B N 1
ATOM 2294 C CA . GLU B 1 106 ? -6.516 30.875 0.739 1 95.94 106 GLU B CA 1
ATOM 2295 C C . GLU B 1 106 ? -5.734 31.891 1.564 1 95.94 106 GLU B C 1
ATOM 2297 O O . GLU B 1 106 ? -5.73 33.094 1.254 1 95.94 106 GLU B O 1
ATOM 2302 N N . GLU B 1 107 ? -5.121 31.438 2.564 1 96.56 107 GLU B N 1
ATOM 2303 C CA . GLU B 1 107 ? -4.309 32.312 3.426 1 96.56 107 GLU B CA 1
ATOM 2304 C C . GLU B 1 107 ? -2.84 32.25 3.016 1 96.56 107 GLU B C 1
ATOM 2306 O O . GLU B 1 107 ? -2.385 31.281 2.408 1 96.56 107 GLU B O 1
ATOM 2311 N N . ASP B 1 108 ? -2.154 33.312 3.357 1 96.75 108 ASP B N 1
ATOM 2312 C CA . ASP B 1 108 ? -0.714 33.312 3.117 1 96.75 108 ASP B CA 1
ATOM 2313 C C . ASP B 1 108 ? 0.002 32.375 4.07 1 96.75 108 ASP B C 1
ATOM 2315 O O . ASP B 1 108 ? -0.417 32.188 5.219 1 96.75 108 ASP B O 1
ATOM 2319 N N . GLY B 1 109 ? 1.041 31.797 3.562 1 97.5 109 GLY B N 1
ATOM 2320 C CA . GLY B 1 109 ? 1.843 30.891 4.383 1 97.5 109 GLY B CA 1
ATOM 2321 C C . GLY B 1 109 ? 2.6 29.859 3.574 1 97.5 109 GLY B C 1
ATOM 2322 O O . GLY B 1 109 ? 2.418 29.766 2.359 1 97.5 109 GLY B O 1
ATOM 2323 N N . ALA B 1 110 ? 3.436 29.156 4.289 1 98 110 ALA B N 1
ATOM 2324 C CA . ALA B 1 110 ? 4.156 28.031 3.691 1 98 110 ALA B CA 1
ATOM 2325 C C . ALA B 1 110 ? 3.281 26.781 3.635 1 98 110 ALA B C 1
ATOM 2327 O O . ALA B 1 110 ? 2.057 26.875 3.742 1 98 110 ALA B O 1
ATOM 2328 N N . GLY B 1 111 ? 3.832 25.625 3.408 1 98.5 111 GLY B N 1
ATOM 2329 C CA . GLY B 1 111 ? 3.088 24.391 3.236 1 98.5 111 GLY B CA 1
ATOM 2330 C C . GLY B 1 111 ? 2.336 23.969 4.484 1 98.5 111 GLY B C 1
ATOM 2331 O O . GLY B 1 111 ? 2.613 24.469 5.578 1 98.5 111 GLY B O 1
ATOM 2332 N N . ILE B 1 112 ? 1.35 23.156 4.285 1 98.75 112 ILE B N 1
ATOM 2333 C CA . ILE B 1 112 ? 0.518 22.578 5.332 1 98.75 112 ILE B CA 1
ATOM 2334 C C . ILE B 1 112 ? 0.78 21.078 5.422 1 98.75 112 ILE B C 1
ATOM 2336 O O . ILE B 1 112 ? 0.623 20.344 4.438 1 98.75 112 ILE B O 1
ATOM 2340 N N . TRP B 1 113 ? 1.264 20.641 6.555 1 98.75 113 TRP B N 1
ATOM 2341 C CA . TRP B 1 113 ? 1.486 19.219 6.773 1 98.75 113 TRP B CA 1
ATOM 2342 C C . TRP B 1 113 ? 0.28 18.578 7.453 1 98.75 113 TRP B C 1
ATOM 2344 O O . TRP B 1 113 ? -0.158 19.031 8.516 1 98.75 113 TRP B O 1
ATOM 2354 N N . ILE B 1 114 ? -0.23 17.547 6.848 1 98.5 114 ILE B N 1
ATOM 2355 C CA . ILE B 1 114 ? -1.259 16.719 7.469 1 98.5 114 ILE B CA 1
ATOM 2356 C C . ILE B 1 114 ? -0.603 15.602 8.273 1 98.5 114 ILE B C 1
ATOM 2358 O O . ILE B 1 114 ? -0.082 14.641 7.699 1 98.5 114 ILE B O 1
ATOM 2362 N N . VAL B 1 115 ? -0.639 15.656 9.508 1 95 115 VAL B N 1
ATOM 2363 C CA . VAL B 1 115 ? -0.007 14.664 10.375 1 95 115 VAL B CA 1
ATOM 2364 C C . VAL B 1 115 ? -0.902 13.43 10.484 1 95 115 VAL B C 1
ATOM 2366 O O . VAL B 1 115 ? -0.411 12.297 10.523 1 95 115 VAL B O 1
ATOM 2369 N N . GLY B 1 116 ? -2.145 13.609 10.5 1 86.31 116 GLY B N 1
ATOM 2370 C CA . GLY B 1 116 ? -3.146 12.57 10.703 1 86.31 116 GLY B CA 1
ATOM 2371 C C . GLY B 1 116 ? -4.27 13.008 11.625 1 86.31 116 GLY B C 1
ATOM 2372 O O . GLY B 1 116 ? -4.492 14.203 11.828 1 86.31 116 GLY B O 1
ATOM 2373 N N . GLY B 1 117 ? -4.984 12.016 11.836 1 90.62 117 GLY B N 1
ATOM 2374 C CA . GLY B 1 117 ? -5.129 10.609 11.484 1 90.62 117 GLY B CA 1
ATOM 2375 C C . GLY B 1 117 ? -6.004 10.391 10.266 1 90.62 117 GLY B C 1
ATOM 2376 O O . GLY B 1 117 ? -6.246 11.32 9.492 1 90.62 117 GLY B O 1
ATOM 2377 N N . PRO B 1 118 ? -6.441 9.125 10.141 1 92.88 118 PRO B N 1
ATOM 2378 C CA . PRO B 1 118 ? -7.25 8.766 8.969 1 92.88 118 PRO B CA 1
ATOM 2379 C C . PRO B 1 118 ? -8.5 9.641 8.82 1 92.88 118 PRO B C 1
ATOM 2381 O O . PRO B 1 118 ? -8.93 9.922 7.703 1 92.88 118 PRO B O 1
ATOM 2384 N N . LYS B 1 119 ? -9 10.141 9.914 1 94.56 119 LYS B N 1
ATOM 2385 C CA . LYS B 1 119 ? -10.227 10.938 9.867 1 94.56 119 LYS B CA 1
ATOM 2386 C C . LYS B 1 119 ? -9.961 12.32 9.273 1 94.56 119 LYS B C 1
ATOM 2388 O O . LYS B 1 119 ? -10.891 13 8.844 1 94.56 119 LYS B O 1
ATOM 2393 N N . VAL B 1 120 ? -8.734 12.758 9.375 1 97.31 120 VAL B N 1
ATOM 2394 C CA . VAL B 1 120 ? -8.344 14.008 8.727 1 97.31 120 VAL B CA 1
ATOM 2395 C C . VAL B 1 120 ? -7.918 13.734 7.289 1 97.31 120 VAL B C 1
ATOM 2397 O O . VAL B 1 120 ? -8.328 14.445 6.367 1 97.31 120 VAL B O 1
ATOM 2400 N N . VAL B 1 121 ? -7.195 12.68 7.043 1 97.44 121 VAL B N 1
ATOM 2401 C CA . VAL B 1 121 ? -6.582 12.367 5.758 1 97.44 121 VAL B CA 1
ATOM 2402 C C . VAL B 1 121 ? -7.664 11.977 4.75 1 97.44 121 VAL B C 1
ATOM 2404 O O . VAL B 1 121 ? -7.66 12.461 3.615 1 97.44 121 VAL B O 1
ATOM 2407 N N . GLN B 1 122 ? -8.586 11.227 5.145 1 96.69 122 GLN B N 1
ATOM 2408 C CA . GLN B 1 122 ? -9.516 10.594 4.219 1 96.69 122 GLN B CA 1
ATOM 2409 C C . GLN B 1 122 ? -10.398 11.633 3.533 1 96.69 122 GLN B C 1
ATOM 2411 O O . GLN B 1 122 ? -10.531 11.625 2.309 1 96.69 122 GLN B O 1
ATOM 2416 N N . PRO B 1 123 ? -11.031 12.516 4.355 1 96.94 123 PRO B N 1
ATOM 2417 C CA . PRO B 1 123 ? -11.836 13.523 3.668 1 96.94 123 PRO B CA 1
ATOM 2418 C C . PRO B 1 123 ? -11.023 14.391 2.713 1 96.94 123 PRO B C 1
ATOM 2420 O O . PRO B 1 123 ? -11.523 14.812 1.667 1 96.94 123 PRO B O 1
ATOM 2423 N N . LEU B 1 124 ? -9.812 14.68 3.049 1 97.81 124 LEU B N 1
ATOM 2424 C CA . LEU B 1 124 ? -8.961 15.508 2.195 1 97.81 124 LEU B CA 1
ATOM 2425 C C . LEU B 1 124 ? -8.57 14.75 0.926 1 97.81 124 LEU B C 1
ATOM 2427 O O . LEU B 1 124 ? -8.516 15.344 -0.155 1 97.81 124 LEU B O 1
ATOM 2431 N N . LEU B 1 125 ? -8.266 13.461 1.083 1 97.19 125 LEU B N 1
ATOM 2432 C CA . LEU B 1 125 ? -7.973 12.609 -0.067 1 97.19 125 LEU B CA 1
ATOM 2433 C C . LEU B 1 125 ? -9.172 12.539 -1.009 1 97.19 125 LEU B C 1
ATOM 2435 O O . LEU B 1 125 ? -9.039 12.766 -2.213 1 97.19 125 LEU B O 1
ATOM 2439 N N . ALA B 1 126 ? -10.32 12.32 -0.453 1 95.69 126 ALA B N 1
ATOM 2440 C CA . ALA B 1 126 ? -11.539 12.18 -1.237 1 95.69 126 ALA B CA 1
ATOM 2441 C C . ALA B 1 126 ? -11.883 13.477 -1.962 1 95.69 126 ALA B C 1
ATOM 2443 O O . ALA B 1 126 ? -12.453 13.453 -3.057 1 95.69 126 ALA B O 1
ATOM 2444 N N . ALA B 1 127 ? -11.531 14.539 -1.355 1 96 127 ALA B N 1
ATOM 2445 C CA . ALA B 1 127 ? -11.828 15.852 -1.929 1 96 127 ALA B CA 1
ATOM 2446 C C . ALA B 1 127 ? -10.711 16.312 -2.855 1 96 127 ALA B C 1
ATOM 2448 O O . ALA B 1 127 ? -10.75 17.438 -3.379 1 96 127 ALA B O 1
ATOM 2449 N N . ASP B 1 128 ? -9.672 15.484 -3.049 1 95.88 128 ASP B N 1
ATOM 2450 C CA . ASP B 1 128 ? -8.539 15.805 -3.908 1 95.88 128 ASP B CA 1
ATOM 2451 C C . ASP B 1 128 ? -7.867 17.094 -3.473 1 95.88 128 ASP B C 1
ATOM 2453 O O . ASP B 1 128 ? -7.609 17.984 -4.301 1 95.88 128 ASP B O 1
ATOM 2457 N N . LEU B 1 129 ? -7.555 17.172 -2.143 1 97.06 129 LEU B N 1
ATOM 2458 C CA . LEU B 1 129 ? -7.016 18.422 -1.606 1 97.06 129 LEU B CA 1
ATOM 2459 C C . LEU B 1 129 ? -5.566 18.234 -1.164 1 97.06 129 LEU B C 1
ATOM 2461 O O . LEU B 1 129 ? -4.906 19.203 -0.779 1 97.06 129 LEU B O 1
ATOM 2465 N N . ILE B 1 130 ? -5.074 17.062 -1.215 1 97.88 130 ILE B N 1
ATOM 2466 C CA . ILE B 1 130 ? -3.672 16.828 -0.885 1 97.88 130 ILE B CA 1
ATOM 2467 C C . ILE B 1 130 ? -2.814 16.969 -2.141 1 97.88 130 ILE B C 1
ATOM 2469 O O . ILE B 1 130 ? -3.043 16.281 -3.137 1 97.88 130 ILE B O 1
ATOM 2473 N N . ASP B 1 131 ? -1.839 17.812 -2.053 1 98 131 ASP B N 1
ATOM 2474 C CA . ASP B 1 131 ? -1.034 18.141 -3.229 1 98 131 ASP B CA 1
ATOM 2475 C C . ASP B 1 131 ? 0.126 17.156 -3.383 1 98 131 ASP B C 1
ATOM 2477 O O . ASP B 1 131 ? 0.483 16.781 -4.5 1 98 131 ASP B O 1
ATOM 2481 N N . THR B 1 132 ? 0.724 16.812 -2.275 1 98.38 132 THR B N 1
ATOM 2482 C CA . THR B 1 132 ? 1.902 15.953 -2.273 1 98.38 132 THR B CA 1
ATOM 2483 C C . THR B 1 132 ? 1.747 14.828 -1.259 1 98.38 132 THR B C 1
ATOM 2485 O O . THR B 1 132 ? 1.365 15.062 -0.111 1 98.38 132 THR B O 1
ATOM 2488 N N . PHE B 1 133 ? 1.977 13.656 -1.699 1 98.56 133 PHE B N 1
ATOM 2489 C CA . PHE B 1 133 ? 2.023 12.469 -0.854 1 98.56 133 PHE B CA 1
ATOM 2490 C C . PHE B 1 133 ? 3.455 11.969 -0.701 1 98.56 133 PHE B C 1
ATOM 2492 O O . PHE B 1 133 ? 4.109 11.633 -1.688 1 98.56 133 PHE B O 1
ATOM 2499 N N . ILE B 1 134 ? 3.969 12 0.444 1 98.62 134 ILE B N 1
ATOM 2500 C CA . ILE B 1 134 ? 5.223 11.336 0.786 1 98.62 134 ILE B CA 1
ATOM 2501 C C . ILE B 1 134 ? 4.934 10.094 1.631 1 98.62 134 ILE B C 1
ATOM 2503 O O . ILE B 1 134 ? 4.738 10.195 2.844 1 98.62 134 ILE B O 1
ATOM 2507 N N . LEU B 1 135 ? 4.879 8.961 0.987 1 98.62 135 LEU B N 1
ATOM 2508 C CA . LEU B 1 135 ? 4.484 7.711 1.621 1 98.62 135 LEU B CA 1
ATOM 2509 C C . LEU B 1 135 ? 5.699 6.84 1.918 1 98.62 135 LEU B C 1
ATOM 2511 O O . LEU B 1 135 ? 6.465 6.504 1.011 1 98.62 135 LEU B O 1
ATOM 2515 N N . THR B 1 136 ? 5.906 6.586 3.154 1 98.38 136 THR B N 1
ATOM 2516 C CA . THR B 1 136 ? 6.953 5.664 3.574 1 98.38 136 THR B CA 1
ATOM 2517 C C . THR B 1 136 ? 6.375 4.281 3.861 1 98.38 136 THR B C 1
ATOM 2519 O O . THR B 1 136 ? 5.465 4.141 4.676 1 98.38 136 THR B O 1
ATOM 2522 N N . THR B 1 137 ? 6.891 3.295 3.223 1 98.62 137 THR B N 1
ATOM 2523 C CA . THR B 1 137 ? 6.434 1.928 3.449 1 98.62 137 THR B CA 1
ATOM 2524 C C . THR B 1 137 ? 7.43 1.164 4.32 1 98.62 137 THR B C 1
ATOM 2526 O O . THR B 1 137 ? 8.609 1.053 3.975 1 98.62 137 THR B O 1
ATOM 2529 N N . ILE B 1 138 ? 6.961 0.679 5.449 1 98.31 138 ILE B N 1
ATOM 2530 C CA . ILE B 1 138 ? 7.738 -0.142 6.371 1 98.31 138 ILE B CA 1
ATOM 2531 C C . ILE B 1 138 ? 7.746 -1.592 5.887 1 98.31 138 ILE B C 1
ATOM 2533 O O . ILE B 1 138 ? 6.719 -2.113 5.453 1 98.31 138 ILE B O 1
ATOM 2537 N N . PRO B 1 139 ? 8.859 -2.287 5.996 1 97.88 139 PRO B N 1
ATOM 2538 C CA . PRO B 1 139 ? 8.977 -3.629 5.418 1 97.88 139 PRO B CA 1
ATOM 2539 C C . PRO B 1 139 ? 8.359 -4.707 6.297 1 97.88 139 PRO B C 1
ATOM 2541 O O . PRO B 1 139 ? 9.047 -5.625 6.742 1 97.88 139 PRO B O 1
ATOM 2544 N N . LEU B 1 140 ? 7.055 -4.633 6.465 1 97.44 140 LEU B N 1
ATOM 2545 C CA . LEU B 1 140 ? 6.285 -5.684 7.121 1 97.44 140 LEU B CA 1
ATOM 2546 C C . LEU B 1 140 ? 4.801 -5.566 6.781 1 97.44 140 LEU B C 1
ATOM 2548 O O . LEU B 1 140 ? 4.316 -4.477 6.469 1 97.44 140 LEU B O 1
ATOM 2552 N N . PHE B 1 141 ? 4.164 -6.707 6.777 1 97.75 141 PHE B N 1
ATOM 2553 C CA . PHE B 1 141 ? 2.709 -6.754 6.848 1 97.75 141 PHE B CA 1
ATOM 2554 C C . PHE B 1 141 ? 2.232 -6.723 8.297 1 97.75 141 PHE B C 1
ATOM 2556 O O . PHE B 1 141 ? 2.521 -7.641 9.07 1 97.75 141 PHE B O 1
ATOM 2563 N N . LEU B 1 142 ? 1.532 -5.699 8.633 1 97.5 142 LEU B N 1
ATOM 2564 C CA . LEU B 1 142 ? 1.148 -5.551 10.031 1 97.5 142 LEU B CA 1
ATOM 2565 C C . LEU B 1 142 ? 0.011 -6.504 10.391 1 97.5 142 LEU B C 1
ATOM 2567 O O . LEU B 1 142 ? -0.061 -6.996 11.516 1 97.5 142 LEU B O 1
ATOM 2571 N N . GLY B 1 143 ? -0.873 -6.727 9.414 1 97 143 GLY B N 1
ATOM 2572 C CA . GLY B 1 143 ? -1.958 -7.68 9.594 1 97 143 GLY B CA 1
ATOM 2573 C C . GLY B 1 143 ? -3.244 -7.035 10.078 1 97 143 GLY B C 1
ATOM 2574 O O . GLY B 1 143 ? -4.332 -7.375 9.602 1 97 143 GLY B O 1
ATOM 2575 N N . GLU B 1 144 ? -3.176 -6.184 11.016 1 96.81 144 GLU B N 1
ATOM 2576 C CA . GLU B 1 144 ? -4.328 -5.453 11.539 1 96.81 144 GLU B CA 1
ATOM 2577 C C . GLU B 1 144 ? -3.895 -4.16 12.227 1 96.81 144 GLU B C 1
ATOM 2579 O O . GLU B 1 144 ? -2.77 -4.062 12.727 1 96.81 144 GLU B O 1
ATOM 2584 N N . GLY B 1 145 ? -4.801 -3.225 12.203 1 96.69 145 GLY B N 1
ATOM 2585 C CA . GLY B 1 145 ? -4.5 -1.938 12.812 1 96.69 145 GLY B CA 1
ATOM 2586 C C . GLY B 1 145 ? -5.383 -0.815 12.297 1 96.69 145 GLY B C 1
ATOM 2587 O O . GLY B 1 145 ? -6.535 -1.043 11.93 1 96.69 145 GLY B O 1
ATOM 2588 N N . ILE B 1 146 ? -4.871 0.373 12.438 1 95.31 146 ILE B N 1
ATOM 2589 C CA . ILE B 1 146 ? -5.555 1.553 11.914 1 95.31 146 ILE B CA 1
ATOM 2590 C C . ILE B 1 146 ? -5.141 1.792 10.469 1 95.31 146 ILE B C 1
ATOM 2592 O O . ILE B 1 146 ? -3.977 2.094 10.188 1 95.31 146 ILE B O 1
ATOM 2596 N N . ALA B 1 147 ? -6.121 1.64 9.578 1 96.25 147 ALA B N 1
ATOM 2597 C CA . ALA B 1 147 ? -5.859 1.774 8.148 1 96.25 147 ALA B CA 1
ATOM 2598 C C . ALA B 1 147 ? -5.742 3.242 7.746 1 96.25 147 ALA B C 1
ATOM 2600 O O . ALA B 1 147 ? -6.496 4.09 8.234 1 96.25 147 ALA B O 1
ATOM 2601 N N . LEU B 1 148 ? -4.84 3.488 6.84 1 95.12 148 LEU B N 1
ATOM 2602 C CA . LEU B 1 148 ? -4.672 4.844 6.328 1 95.12 148 LEU B CA 1
ATOM 2603 C C . LEU B 1 148 ? -5.832 5.227 5.41 1 95.12 148 LEU B C 1
ATOM 2605 O O . LEU B 1 148 ? -6.273 6.375 5.41 1 95.12 148 LEU B O 1
ATOM 2609 N N . TYR B 1 149 ? -6.281 4.215 4.699 1 93.56 149 TYR B N 1
ATOM 2610 C CA . TYR B 1 149 ? -7.25 4.512 3.65 1 93.56 149 TYR B CA 1
ATOM 2611 C C . TYR B 1 149 ? -8.609 3.916 3.984 1 93.56 149 TYR B C 1
ATOM 2613 O O . TYR B 1 149 ? -8.695 2.811 4.523 1 93.56 149 TYR B O 1
ATOM 2621 N N . GLU B 1 150 ? -9.594 4.645 3.631 1 92.12 150 GLU B N 1
ATOM 2622 C CA . GLU B 1 150 ? -10.984 4.191 3.674 1 92.12 150 GLU B CA 1
ATOM 2623 C C . GLU B 1 150 ? -11.586 4.125 2.273 1 92.12 150 GLU B C 1
ATOM 2625 O O . GLU B 1 150 ? -10.961 4.555 1.302 1 92.12 150 GLU B O 1
ATOM 2630 N N . THR B 1 151 ? -12.719 3.527 2.246 1 92.94 151 THR B N 1
ATOM 2631 C CA . THR B 1 151 ? -13.406 3.418 0.967 1 92.94 151 THR B CA 1
ATOM 2632 C C . THR B 1 151 ? -13.781 4.801 0.433 1 92.94 151 THR B C 1
ATOM 2634 O O . THR B 1 151 ? -14.234 5.66 1.188 1 92.94 151 THR B O 1
ATOM 2637 N N . MET B 1 152 ? -13.523 4.969 -0.86 1 93.88 152 MET B N 1
ATOM 2638 C CA . MET B 1 152 ? -13.898 6.195 -1.556 1 93.88 152 MET B CA 1
ATOM 2639 C C . MET B 1 152 ? -14.789 5.891 -2.76 1 93.88 152 MET B C 1
ATOM 2641 O O . MET B 1 152 ? -14.648 4.84 -3.389 1 93.88 152 MET B O 1
ATOM 2645 N N . ALA B 1 153 ? -15.594 6.859 -3.08 1 91 153 ALA B N 1
ATOM 2646 C CA . ALA B 1 153 ? -16.562 6.688 -4.168 1 91 153 ALA B CA 1
ATOM 2647 C C . ALA B 1 153 ? -15.875 6.816 -5.527 1 91 153 ALA B C 1
ATOM 2649 O O . ALA B 1 153 ? -16.375 6.301 -6.527 1 91 153 ALA B O 1
ATOM 2650 N N . GLN B 1 154 ? -14.789 7.527 -5.516 1 93.19 154 GLN B N 1
ATOM 2651 C CA . GLN B 1 154 ? -14.094 7.75 -6.777 1 93.19 154 GLN B CA 1
ATOM 2652 C C . GLN B 1 154 ? -12.594 7.484 -6.629 1 93.19 154 GLN B C 1
ATOM 2654 O O . GLN B 1 154 ? -12.039 7.613 -5.535 1 93.19 154 GLN B O 1
ATOM 2659 N N . SER B 1 155 ? -12.062 7.141 -7.742 1 95.5 155 SER B N 1
ATOM 2660 C CA . SER B 1 155 ? -10.609 6.992 -7.773 1 95.5 155 SER B CA 1
ATOM 2661 C C . SER B 1 155 ? -9.914 8.344 -7.867 1 95.5 155 SER B C 1
ATOM 2663 O O . SER B 1 155 ? -10.484 9.305 -8.398 1 95.5 155 SER B O 1
ATOM 2665 N N . ILE B 1 156 ? -8.766 8.406 -7.324 1 96.19 156 ILE B N 1
ATOM 2666 C CA . ILE B 1 156 ? -7.953 9.617 -7.344 1 96.19 156 ILE B CA 1
ATOM 2667 C C . ILE B 1 156 ? -6.594 9.32 -7.973 1 96.19 156 ILE B C 1
ATOM 2669 O O . ILE B 1 156 ? -5.715 8.742 -7.324 1 96.19 156 ILE B O 1
ATOM 2673 N N . PRO B 1 157 ? -6.449 9.695 -9.25 1 97 157 PRO B N 1
ATOM 2674 C CA . PRO B 1 157 ? -5.133 9.5 -9.867 1 97 157 PRO B CA 1
ATOM 2675 C C . PRO B 1 157 ? -4.086 10.477 -9.336 1 97 157 PRO B C 1
ATOM 2677 O O . PRO B 1 157 ? -4.414 11.609 -8.969 1 97 157 PRO B O 1
ATOM 2680 N N . VAL B 1 158 ? -2.852 10.047 -9.25 1 97.81 158 VAL B N 1
ATOM 2681 C CA . VAL B 1 158 ? -1.713 10.883 -8.883 1 97.81 158 VAL B CA 1
ATOM 2682 C C . VAL B 1 158 ? -0.545 10.609 -9.828 1 97.81 158 VAL B C 1
ATOM 2684 O O . VAL B 1 158 ? -0.615 9.711 -10.664 1 97.81 158 VAL B O 1
ATOM 2687 N N . ARG B 1 159 ? 0.448 11.461 -9.727 1 97.88 159 ARG B N 1
ATOM 2688 C CA . ARG B 1 159 ? 1.662 11.312 -10.523 1 97.88 159 ARG B CA 1
ATOM 2689 C C . ARG B 1 159 ? 2.854 10.953 -9.641 1 97.88 159 ARG B C 1
ATOM 2691 O O . ARG B 1 159 ? 3.07 11.578 -8.594 1 97.88 159 ARG B O 1
ATOM 2698 N N . LEU B 1 160 ? 3.619 9.953 -10.039 1 98.06 160 LEU B N 1
ATOM 2699 C CA . LEU B 1 160 ? 4.832 9.609 -9.305 1 98.06 160 LEU B CA 1
ATOM 2700 C C . LEU B 1 160 ? 5.953 10.602 -9.609 1 98.06 160 LEU B C 1
ATOM 2702 O O . LEU B 1 160 ? 6.324 10.781 -10.766 1 98.06 160 LEU B O 1
ATOM 2706 N N . LYS B 1 161 ? 6.449 11.188 -8.617 1 97.44 161 LYS B N 1
ATOM 2707 C CA . LYS B 1 161 ? 7.551 12.133 -8.781 1 97.44 161 LYS B CA 1
ATOM 2708 C C . LYS B 1 161 ? 8.891 11.477 -8.477 1 97.44 161 LYS B C 1
ATOM 2710 O O . LYS B 1 161 ? 9.891 11.742 -9.156 1 97.44 161 LYS B O 1
ATOM 2715 N N . GLN B 1 162 ? 8.812 10.633 -7.469 1 97.88 162 GLN B N 1
ATOM 2716 C CA . GLN B 1 162 ? 10.055 10.023 -7.016 1 97.88 162 GLN B CA 1
ATOM 2717 C C . GLN B 1 162 ? 9.789 8.789 -6.16 1 97.88 162 GLN B C 1
ATOM 2719 O O . GLN B 1 162 ? 8.812 8.758 -5.402 1 97.88 162 GLN B O 1
ATOM 2724 N N . VAL B 1 163 ? 10.695 7.82 -6.273 1 98.56 163 VAL B N 1
ATOM 2725 C CA . VAL B 1 163 ? 10.75 6.703 -5.336 1 98.56 163 VAL B CA 1
ATOM 2726 C C . VAL B 1 163 ? 12.203 6.414 -4.965 1 98.56 163 VAL B C 1
ATOM 2728 O O . VAL B 1 163 ? 13.094 6.461 -5.82 1 98.56 163 VAL B O 1
ATOM 2731 N N . TYR B 1 164 ? 12.422 6.195 -3.707 1 97.81 164 TYR B N 1
ATOM 2732 C CA . TYR B 1 164 ? 13.773 5.863 -3.281 1 97.81 164 TYR B CA 1
ATOM 2733 C C . TYR B 1 164 ? 13.758 5.059 -1.987 1 97.81 164 TYR B C 1
ATOM 2735 O O . TYR B 1 164 ? 12.727 4.977 -1.312 1 97.81 164 TYR B O 1
ATOM 2743 N N . GLN B 1 165 ? 14.891 4.449 -1.748 1 97.88 165 GLN B N 1
ATOM 2744 C CA . GLN B 1 165 ? 15.094 3.654 -0.541 1 97.88 165 GLN B CA 1
ATOM 2745 C C . GLN B 1 165 ? 16.016 4.367 0.442 1 97.88 165 GLN B C 1
ATOM 2747 O O . GLN B 1 165 ? 17.016 4.965 0.04 1 97.88 165 GLN B O 1
ATOM 2752 N N . LYS B 1 166 ? 15.68 4.418 1.644 1 96.94 166 LYS B N 1
ATOM 2753 C CA . LYS B 1 166 ? 16.562 4.691 2.775 1 96.94 166 LYS B CA 1
ATOM 2754 C C . LYS B 1 166 ? 16.516 3.553 3.791 1 96.94 166 LYS B C 1
ATOM 2756 O O . LYS B 1 166 ? 15.469 3.26 4.359 1 96.94 166 LYS B O 1
ATOM 2761 N N . ASN B 1 167 ? 17.688 2.936 3.994 1 95.69 167 ASN B N 1
ATOM 2762 C CA . ASN B 1 167 ? 17.672 1.694 4.758 1 95.69 167 ASN B CA 1
ATOM 2763 C C . ASN B 1 167 ? 16.703 0.681 4.152 1 95.69 167 ASN B C 1
ATOM 2765 O O . ASN B 1 167 ? 16.828 0.317 2.984 1 95.69 167 ASN B O 1
ATOM 2769 N N . GLU B 1 168 ? 15.703 0.182 4.871 1 96.69 168 GLU B N 1
ATOM 2770 C CA . GLU B 1 168 ? 14.742 -0.763 4.309 1 96.69 168 GLU B CA 1
ATOM 2771 C C . GLU B 1 168 ? 13.359 -0.135 4.188 1 96.69 168 GLU B C 1
ATOM 2773 O O . GLU B 1 168 ? 12.352 -0.846 4.094 1 96.69 168 GLU B O 1
ATOM 2778 N N . LEU B 1 169 ? 13.414 1.211 4.164 1 98 169 LEU B N 1
ATOM 2779 C CA . LEU B 1 169 ? 12.188 1.966 3.957 1 98 169 LEU B CA 1
ATOM 2780 C C . LEU B 1 169 ? 12.039 2.385 2.498 1 98 169 LEU B C 1
ATOM 2782 O O . LEU B 1 169 ? 13.023 2.766 1.857 1 98 169 LEU B O 1
ATOM 2786 N N . VAL B 1 170 ? 10.875 2.287 1.975 1 98.62 170 VAL B N 1
ATOM 2787 C CA . VAL B 1 170 ? 10.586 2.787 0.635 1 98.62 170 VAL B CA 1
ATOM 2788 C C . VAL B 1 170 ? 9.844 4.117 0.73 1 98.62 170 VAL B C 1
ATOM 2790 O O . VAL B 1 170 ? 8.789 4.207 1.357 1 98.62 170 VAL B O 1
ATOM 2793 N N . TYR B 1 171 ? 10.398 5.164 0.127 1 98.62 171 TYR B N 1
ATOM 2794 C CA . TYR B 1 171 ? 9.742 6.461 0.005 1 98.62 171 TYR B CA 1
ATOM 2795 C C . TYR B 1 171 ? 9.156 6.648 -1.392 1 98.62 171 TYR B C 1
ATOM 2797 O O . TYR B 1 171 ? 9.883 6.578 -2.387 1 98.62 171 TYR B O 1
ATOM 2805 N N . SER B 1 172 ? 7.891 6.801 -1.46 1 98.75 172 SER B N 1
ATOM 2806 C CA . SER B 1 172 ? 7.199 7.145 -2.699 1 98.75 172 SER B CA 1
ATOM 2807 C C . SER B 1 172 ? 6.59 8.539 -2.627 1 98.75 172 SER B C 1
ATOM 2809 O O . SER B 1 172 ? 5.762 8.812 -1.755 1 98.75 172 SER B O 1
ATOM 2811 N N . ILE B 1 173 ? 6.98 9.375 -3.512 1 98.69 173 ILE B N 1
ATOM 2812 C CA . ILE B 1 173 ? 6.465 10.742 -3.555 1 98.69 173 ILE B CA 1
ATOM 2813 C C . ILE B 1 173 ? 5.531 10.898 -4.754 1 98.69 173 ILE B C 1
ATOM 2815 O O . ILE B 1 173 ? 5.949 10.727 -5.902 1 98.69 173 ILE B O 1
ATOM 2819 N N . TYR B 1 174 ? 4.285 11.18 -4.445 1 98.5 174 TYR B N 1
ATOM 2820 C CA . TYR B 1 174 ? 3.277 11.406 -5.477 1 98.5 174 TYR B CA 1
ATOM 2821 C C . TYR B 1 174 ? 2.777 12.844 -5.438 1 98.5 174 TYR B C 1
ATOM 2823 O O . TYR B 1 174 ? 2.75 13.469 -4.375 1 98.5 174 TYR B O 1
ATOM 2831 N N . GLN B 1 175 ? 2.359 13.305 -6.566 1 98 175 GLN B N 1
ATOM 2832 C CA . GLN B 1 175 ? 1.738 14.617 -6.684 1 98 175 GLN B CA 1
ATOM 2833 C C . GLN B 1 175 ? 0.33 14.508 -7.262 1 98 175 GLN B C 1
ATOM 2835 O O . GLN B 1 175 ? 0.08 13.703 -8.156 1 98 175 GLN B O 1
ATOM 2840 N N . ARG B 1 176 ? -0.501 15.352 -6.754 1 95.88 176 ARG B N 1
ATOM 2841 C CA . ARG B 1 176 ? -1.85 15.461 -7.301 1 95.88 176 ARG B CA 1
ATOM 2842 C C . ARG B 1 176 ? -1.81 15.758 -8.797 1 95.88 176 ARG B C 1
ATOM 2844 O O . ARG B 1 176 ? -0.975 16.547 -9.258 1 95.88 176 ARG B O 1
ATOM 2851 N N . GLU B 1 177 ? -2.73 15.023 -9.469 1 87.56 177 GLU B N 1
ATOM 2852 C CA . GLU B 1 177 ? -2.826 15.305 -10.898 1 87.56 177 GLU B CA 1
ATOM 2853 C C . GLU B 1 177 ? -3.441 16.688 -11.148 1 87.56 177 GLU B C 1
ATOM 2855 O O . GLU B 1 177 ? -4.488 17.016 -10.594 1 87.56 177 GLU B O 1
ATOM 2860 N N . ASN B 1 178 ? -2.678 17.578 -11.555 1 72.94 178 ASN B N 1
ATOM 2861 C CA . ASN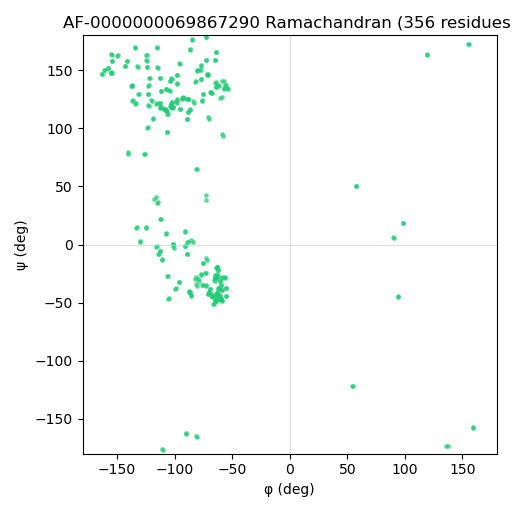 B 1 178 ? -3.203 18.906 -11.852 1 72.94 178 ASN B CA 1
ATOM 2862 C C . ASN B 1 178 ? -4.305 18.859 -12.906 1 72.94 178 ASN B C 1
ATOM 2864 O O . ASN B 1 178 ? -4.094 18.344 -14.008 1 72.94 178 ASN B O 1
ATOM 2868 N N . LYS B 1 179 ? -5.539 18.781 -12.383 1 54.75 179 LYS B N 1
ATOM 2869 C CA . LYS B 1 179 ? -6.637 18.844 -13.344 1 54.75 179 LYS B CA 1
ATOM 2870 C C . LYS B 1 179 ? -6.793 20.266 -13.898 1 54.75 179 LYS B C 1
ATOM 2872 O O . LYS B 1 179 ? -7.277 21.156 -13.203 1 54.75 179 LYS B O 1
ATOM 2877 N N . ASN B 1 180 ? -5.715 20.953 -14.141 1 42.66 180 ASN B N 1
ATOM 2878 C CA . ASN B 1 180 ? -6.043 22.172 -14.867 1 42.66 180 ASN B CA 1
ATOM 2879 C C . ASN B 1 180 ? -6.68 21.875 -16.219 1 42.66 180 ASN B C 1
ATOM 2881 O O . ASN B 1 180 ? -6.285 20.922 -16.891 1 42.66 180 ASN B O 1
#

Nearest PDB structures (foldseek):
  3jtw-assembly1_A-2  TM=9.825E-01  e=1.812E-27  Pediococcus pentosaceus ATCC 25745
  3jtw-assembly2_B-3  TM=9.866E-01  e=4.440E-26  Pediococcus pentosaceus ATCC 25745
  3ky8-assembly1_B  TM=8.544E-01  e=1.163E-15  Shewanella loihica PV-4
  1d1g-assembly1_B  TM=8.500E-01  e=6.741E-14  Thermotoga maritima
  2gd9-assembly1_A  TM=7.884E-01  e=8.854E-15  Bacillus subtilis

InterPro domains:
  IPR002734 Bacterial bifunctional deaminase-reductase, C-terminal [PF01872] (4-163)
  IPR024072 Dihydrofolate reductase-like domain superfamily [G3DSA:3.40.430.10] (1-177)
  IPR024072 Dihydrofolate reductase-like domain superfamily [SSF53597] (3-174)
  IPR050765 Riboflavin Biosynthesis HTP Reductase [PTHR38011] (3-152)

Organism: Enterococcus faecalis (strain ATCC 700802 / V583) (NCBI:txid226185)

Secondary structure (DSSP, 8-state):
-PPPEEEEEEEETTSEEE-TTS--THHHHT--------HHHHHHTTEEEEEEEHHHHHHIIIII-SSS-TTTTSEEEEE-SSPPPP-SSEEEE---HHHHHHHHHTS--SEEEEEE-HHHHHHHHHTT---EEEEEEESEE--SSEES----SS-EEEEEEEEEEETTEEEEEEEE----/-PPPEEEEEEEETTSEEE-TTS--THHHHT--------HHHHHHTTEEEEEEEHHHHHHIIIII-SSS-TTTTSEEEEE-SSPPPP-SSEEEE---HHHHHHHHHTS--SEEEEEE-HHHHHHHHHTT---EEEEEEESEE--SSEES----SS-EEEEEEEEEEETTEEEEEEEE----

Sequence (360 aa):
MAREVILFIAASIDGFIADKAGGVAWLEENIRGDEEDRSYDEMYEKIDTVVMGRTTYDQVTQELSPDVYFYEDKHSYIITSHPEPSTASRTFTKEDPVTLIRRLKEEDGAGIWIVGGPKVVQPLLAADLIDTFILTTIPLFLGEGIALYETMAQSIPVRLKQVYQKNELVYSIYQRENKNMAREVILFIAASIDGFIADKAGGVAWLEENIRGDEEDRSYDEMYEKIDTVVMGRTTYDQVTQELSPDVYFYEDKHSYIITSHPEPSTASRTFTKEDPVTLIRRLKEEDGAGIWIVGGPKVVQPLLAADLIDTFILTTIPLFLGEGIALYETMAQSIPVRLKQVYQKNELVYSIYQRENKN

Radius of gyration: 22.24 Å; Cα contacts (8 Å, |Δi|>4): 783; chains: 2; bounding box: 39×66×56 Å

Solvent-accessible surface area (backbone atoms only — not comparable to full-atom values): 19207 Å² total; per-residue (Å²): 130,69,36,47,26,33,37,58,50,58,24,25,69,72,40,28,53,22,34,79,86,63,50,55,72,71,78,63,68,65,57,57,74,80,65,86,76,56,65,64,59,60,54,56,71,51,37,47,33,38,36,30,24,49,70,49,49,51,46,47,39,64,68,73,22,69,86,47,65,90,59,66,94,28,37,35,38,34,35,31,95,72,58,55,88,59,56,98,44,35,41,42,33,72,60,51,57,53,61,46,50,56,53,54,32,72,40,91,66,54,19,34,36,41,73,23,40,43,83,39,45,38,55,25,56,73,65,68,58,49,41,33,38,39,40,32,35,39,34,26,35,51,28,53,46,39,54,52,68,65,81,38,96,55,60,47,63,33,40,61,76,45,73,48,71,58,58,37,33,39,38,40,31,32,30,48,57,78,80,118,130,70,34,49,27,32,38,59,49,58,24,26,68,72,40,29,54,20,34,79,87,64,49,55,68,71,77,63,69,63,59,57,72,81,64,86,77,56,65,63,59,61,54,56,71,51,38,46,33,37,36,29,24,49,69,49,49,49,46,46,41,64,67,73,22,69,86,48,66,88,58,65,94,28,37,34,39,34,37,32,96,72,57,55,88,59,56,96,44,34,41,43,32,72,60,51,57,53,61,46,51,58,53,52,32,74,41,90,65,54,19,34,36,42,72,24,40,43,83,39,47,38,58,25,55,74,65,69,58,50,41,33,36,39,40,31,35,40,37,26,35,50,29,56,44,40,53,52,68,67,80,36,97,56,62,46,62,34,38,61,76,46,72,49,71,57,57,38,32,40,39,40,32,33,30,47,58,76,82,118

pLDDT: mean 93.93, std 8.03, range [42.66, 98.75]

Foldseek 3Di:
DFAAEEEAAEDAPVFARAAAVRHRPVLPVQFDDDDDDCPVVVVLVQFQEEEEEPVVQCCQCPPVPVPDRPNQSHAYEYADPDFDDADPRYHYDPDQLVVVSVVNRVDDTGHYYYHDDLRNQAVCVLVLNHFKYWYKYGHDDPPHRHGNYDDHPDDFDWAWDDWDDDGNIIITMTGGDPPD/DFAAEEEAAEDAPVFARAAAVRHRPVLPVPFDDDDDDCPVVVVLVQFQEEEEEPVVQCCQCPPVPVPDRPNQSHAYEYADPDFDDADPRYHYDPDQLVRVSVVNRVDDTGHYYYHDDLRNQAVCVLVLNHFKYWYKYGHDDPPHRHGNYDDHPDDFDWAWDDWDDDGNIIITMTGGDPPD